Protein AF-0000000066611585 (afdb_homodimer)

Structure (mmCIF, N/CA/C/O backbone):
data_AF-0000000066611585-model_v1
#
loop_
_entity.id
_entity.type
_entity.pdbx_description
1 polymer 'Kelch like family member 28'
#
loop_
_atom_site.group_PDB
_atom_site.id
_atom_site.type_symbol
_atom_site.label_atom_id
_atom_site.label_alt_id
_atom_site.label_comp_id
_atom_site.label_asym_id
_atom_site.label_entity_id
_atom_site.label_seq_id
_atom_site.pdbx_PDB_ins_code
_atom_site.Cartn_x
_atom_site.Cartn_y
_atom_site.Cartn_z
_atom_site.occupancy
_atom_site.B_iso_or_equiv
_atom_site.auth_seq_id
_atom_site.auth_comp_id
_atom_site.auth_asym_id
_atom_site.auth_atom_id
_atom_site.pdbx_PDB_model_num
ATOM 1 N N . MET A 1 1 ? -26.953 25.625 22.75 1 38.5 1 MET A N 1
ATOM 2 C CA . MET A 1 1 ? -26.016 24.531 23.031 1 38.5 1 MET A CA 1
ATOM 3 C C . MET A 1 1 ? -24.656 24.797 22.391 1 38.5 1 MET A C 1
ATOM 5 O O . MET A 1 1 ? -24.578 25.031 21.188 1 38.5 1 MET A O 1
ATOM 9 N N . ASP A 1 2 ? -23.719 25.375 23.016 1 45.59 2 ASP A N 1
ATOM 10 C CA . ASP A 1 2 ? -22.391 25.797 22.625 1 45.59 2 ASP A CA 1
ATOM 11 C C . ASP A 1 2 ? -21.609 24.656 21.969 1 45.59 2 ASP A C 1
ATOM 13 O O . ASP A 1 2 ? -21.156 23.734 22.656 1 45.59 2 ASP A O 1
ATOM 17 N N . HIS A 1 3 ? -22.078 24.094 20.922 1 50.56 3 HIS A N 1
ATOM 18 C CA . HIS A 1 3 ? -21.453 22.969 20.234 1 50.56 3 HIS A CA 1
ATOM 19 C C . HIS A 1 3 ? -19.938 23.172 20.094 1 50.56 3 HIS A C 1
ATOM 21 O O . HIS A 1 3 ? -19.5 23.859 19.172 1 50.56 3 HIS A O 1
ATOM 27 N N . THR A 1 4 ? -19.219 23.281 21.219 1 60.09 4 THR A N 1
ATOM 28 C CA . THR A 1 4 ? -17.781 23.516 21.172 1 60.09 4 THR A CA 1
ATOM 29 C C . THR A 1 4 ? -17.078 22.406 20.391 1 60.09 4 THR A C 1
ATOM 31 O O . THR A 1 4 ? -17.203 21.234 20.719 1 60.09 4 THR A O 1
ATOM 34 N N . SER A 1 5 ? -16.859 22.688 19.188 1 67.69 5 SER A N 1
ATOM 35 C CA . SER A 1 5 ? -16.125 21.766 18.328 1 67.69 5 SER A CA 1
ATOM 36 C C . SER A 1 5 ? -14.859 21.25 19.031 1 67.69 5 SER A C 1
ATOM 38 O O . SER A 1 5 ? -14.203 22 19.75 1 67.69 5 SER A O 1
ATOM 40 N N . PRO A 1 6 ? -14.672 19.891 18.938 1 75.62 6 PRO A N 1
ATOM 41 C CA . PRO A 1 6 ? -13.461 19.344 19.562 1 75.62 6 PRO A CA 1
ATOM 42 C C . PRO A 1 6 ? -12.195 20.062 19.109 1 75.62 6 PRO A C 1
ATOM 44 O O . PRO A 1 6 ? -12.117 20.531 17.969 1 75.62 6 PRO A O 1
ATOM 47 N N . THR A 1 7 ? -11.336 20.188 20.047 1 87.31 7 THR A N 1
ATOM 48 C CA . THR A 1 7 ? -10.094 20.906 19.781 1 87.31 7 THR A CA 1
ATOM 49 C C . THR A 1 7 ? -9.094 20 19.062 1 87.31 7 THR A C 1
ATOM 51 O O . THR A 1 7 ? -7.98 20.422 18.75 1 87.31 7 THR A O 1
ATOM 54 N N . TYR A 1 8 ? -9.523 18.734 18.797 1 90 8 TYR A N 1
ATOM 55 C CA . TYR A 1 8 ? -8.688 17.828 18.031 1 90 8 TYR A CA 1
ATOM 56 C C . TYR A 1 8 ? -9.539 16.844 17.234 1 90 8 TYR A C 1
ATOM 58 O O . TYR A 1 8 ? -10.727 16.672 17.516 1 90 8 TYR A O 1
ATOM 66 N N . MET A 1 9 ? -8.961 16.281 16.203 1 89.75 9 MET A N 1
ATOM 67 C CA . MET A 1 9 ? -9.602 15.273 15.359 1 89.75 9 MET A CA 1
ATOM 68 C C . MET A 1 9 ? -8.586 14.25 14.875 1 89.75 9 MET A C 1
ATOM 70 O O . MET A 1 9 ? -7.453 14.609 14.523 1 89.75 9 MET A O 1
ATOM 74 N N . LEU A 1 10 ? -8.938 12.984 15.016 1 91.44 10 LEU A N 1
ATOM 75 C CA . LEU A 1 10 ? -8.219 11.922 14.312 1 91.44 10 LEU A CA 1
ATOM 76 C C . LEU A 1 10 ? -8.93 11.555 13.016 1 91.44 10 LEU A C 1
ATOM 78 O O . LEU A 1 10 ? -10 10.938 13.039 1 91.44 10 LEU A O 1
ATOM 82 N N . ALA A 1 11 ? -8.352 11.984 11.914 1 92 11 ALA A N 1
ATOM 83 C CA . ALA A 1 11 ? -8.93 11.641 10.617 1 92 11 ALA A CA 1
ATOM 84 C C . ALA A 1 11 ? -8.445 10.266 10.148 1 92 11 ALA A C 1
ATOM 86 O O . ALA A 1 11 ? -7.242 10.023 10.039 1 92 11 ALA A O 1
ATOM 87 N N . ASN A 1 12 ? -9.391 9.375 9.969 1 94.75 12 ASN A N 1
ATOM 88 C CA . ASN A 1 12 ? -9.086 8.047 9.438 1 94.75 12 ASN A CA 1
ATOM 89 C C . ASN A 1 12 ? -9.422 7.949 7.953 1 94.75 12 ASN A C 1
ATOM 91 O O . ASN A 1 12 ? -10.586 7.812 7.578 1 94.75 12 ASN A O 1
ATOM 95 N N . LEU A 1 13 ? -8.352 7.984 7.172 1 95.75 13 LEU A N 1
ATOM 96 C CA . LEU A 1 13 ? -8.477 7.949 5.723 1 95.75 13 LEU A CA 1
ATOM 97 C C . LEU A 1 13 ? -7.883 6.668 5.152 1 95.75 13 LEU A C 1
ATOM 99 O O . LEU A 1 13 ? -7.484 6.629 3.986 1 95.75 13 LEU A O 1
ATOM 103 N N . THR A 1 14 ? -7.844 5.641 5.902 1 95.81 14 THR A N 1
ATOM 104 C CA . THR A 1 14 ? -7.082 4.434 5.598 1 95.81 14 THR A CA 1
ATOM 105 C C . THR A 1 14 ? -7.574 3.797 4.301 1 95.81 14 THR A C 1
ATOM 107 O O . THR A 1 14 ? -6.77 3.379 3.465 1 95.81 14 THR A O 1
ATOM 110 N N . HIS A 1 15 ? -8.906 3.77 4.125 1 94.75 15 HIS A N 1
ATOM 111 C CA . HIS A 1 15 ? -9.461 3.109 2.949 1 94.75 15 HIS A CA 1
ATOM 112 C C . HIS A 1 15 ? -9.094 3.852 1.67 1 94.75 15 HIS A C 1
ATOM 114 O O . HIS A 1 15 ? -8.523 3.264 0.747 1 94.75 15 HIS A O 1
ATOM 120 N N . LEU A 1 16 ? -9.383 5.102 1.678 1 94.88 16 LEU A N 1
ATOM 121 C CA . LEU A 1 16 ? -9.055 5.922 0.519 1 94.88 16 LEU A CA 1
ATOM 122 C C . LEU A 1 16 ? -7.547 5.953 0.29 1 94.88 16 LEU A C 1
ATOM 124 O O . LEU A 1 16 ? -7.086 5.848 -0.848 1 94.88 16 LEU A O 1
ATOM 128 N N . HIS A 1 17 ? -6.82 6.055 1.337 1 97.62 17 HIS A N 1
ATOM 129 C CA . HIS A 1 17 ? -5.363 6.133 1.267 1 97.62 17 HIS A CA 1
ATOM 130 C C . HIS A 1 17 ? -4.766 4.848 0.708 1 97.62 17 HIS A C 1
ATOM 132 O O . HIS A 1 17 ? -3.887 4.887 -0.152 1 97.62 17 HIS A O 1
ATOM 138 N N . SER A 1 18 ? -5.23 3.703 1.206 1 97.69 18 SER A N 1
ATOM 139 C CA . SER A 1 18 ? -4.668 2.424 0.786 1 97.69 18 SER A CA 1
ATOM 140 C C . SER A 1 18 ? -4.855 2.203 -0.712 1 97.69 18 SER A C 1
ATOM 142 O O . SER A 1 18 ? -3.963 1.682 -1.384 1 97.69 18 SER A O 1
ATOM 144 N N . GLU A 1 19 ? -5.996 2.629 -1.208 1 95.81 19 GLU A N 1
ATOM 145 C CA . GLU A 1 19 ? -6.262 2.504 -2.639 1 95.81 19 GLU A CA 1
ATOM 146 C C . GLU A 1 19 ? -5.309 3.375 -3.455 1 95.81 19 GLU A C 1
ATOM 148 O O . GLU A 1 19 ? -4.766 2.928 -4.469 1 95.81 19 GLU A O 1
ATOM 153 N N . GLN A 1 20 ? -5.16 4.555 -3.014 1 96.94 20 GLN A N 1
ATOM 154 C CA . GLN A 1 20 ? -4.25 5.469 -3.697 1 96.94 20 GLN A CA 1
ATOM 155 C C . GLN A 1 20 ? -2.816 4.941 -3.662 1 96.94 20 GLN A C 1
ATOM 157 O O . GLN A 1 20 ? -2.105 5 -4.668 1 96.94 20 GLN A O 1
ATOM 162 N N . LEU A 1 21 ? -2.465 4.488 -2.527 1 98.5 21 LEU A N 1
ATOM 163 C CA . LEU A 1 21 ? -1.121 3.949 -2.355 1 98.5 21 LEU A CA 1
ATOM 164 C C . LEU A 1 21 ? -0.879 2.775 -3.299 1 98.5 21 LEU A C 1
ATOM 166 O O . LEU A 1 21 ? 0.138 2.73 -3.994 1 98.5 21 LEU A O 1
ATOM 170 N N . LEU A 1 22 ? -1.82 1.883 -3.314 1 98.62 22 LEU A N 1
ATOM 171 C CA . LEU A 1 22 ? -1.698 0.703 -4.164 1 98.62 22 LEU A CA 1
ATOM 172 C C . LEU A 1 22 ? -1.575 1.101 -5.633 1 98.62 22 LEU A C 1
ATOM 174 O O . LEU A 1 22 ? -0.709 0.592 -6.348 1 98.62 22 LEU A O 1
ATOM 178 N N . GLN A 1 23 ? -2.355 1.997 -6.055 1 98.19 23 GLN A N 1
ATOM 179 C CA . GLN A 1 23 ? -2.309 2.482 -7.43 1 98.19 23 GLN A CA 1
ATOM 180 C C . GLN A 1 23 ? -0.965 3.141 -7.734 1 98.19 23 GLN A C 1
ATOM 182 O O . GLN A 1 23 ? -0.389 2.924 -8.805 1 98.19 23 GLN A O 1
ATOM 187 N N . GLY A 1 24 ? -0.543 3.916 -6.824 1 98.56 24 GLY A N 1
ATOM 188 C CA . GLY A 1 24 ? 0.742 4.574 -7 1 98.56 24 GLY A CA 1
ATOM 189 C C . GLY A 1 24 ? 1.899 3.602 -7.117 1 98.56 24 GLY A C 1
ATOM 190 O O . GLY A 1 24 ? 2.77 3.764 -7.977 1 98.56 24 GLY A O 1
ATOM 191 N N . LEU A 1 25 ? 1.896 2.641 -6.27 1 98.81 25 LEU A N 1
ATOM 192 C CA . LEU A 1 25 ? 2.941 1.624 -6.312 1 98.81 25 LEU A CA 1
ATOM 193 C C . LEU A 1 25 ? 2.947 0.905 -7.656 1 98.81 25 LEU A C 1
ATOM 195 O O . LEU A 1 25 ? 4.012 0.671 -8.234 1 98.81 25 LEU A O 1
ATOM 199 N N . ASN A 1 26 ? 1.762 0.59 -8.133 1 98.69 26 ASN A N 1
ATOM 200 C CA . ASN A 1 26 ? 1.66 -0.125 -9.398 1 98.69 26 ASN A CA 1
ATOM 201 C C . ASN A 1 26 ? 2.125 0.738 -10.57 1 98.69 26 ASN A C 1
ATOM 203 O O . ASN A 1 26 ? 2.746 0.237 -11.508 1 98.69 26 ASN A O 1
ATOM 207 N N . LEU A 1 27 ? 1.771 1.984 -10.492 1 98.5 27 LEU A N 1
ATOM 208 C CA . LEU A 1 27 ? 2.211 2.904 -11.539 1 98.5 27 LEU A CA 1
ATOM 209 C C . LEU A 1 27 ? 3.732 2.986 -11.586 1 98.5 27 LEU A C 1
ATOM 211 O O . LEU A 1 27 ? 4.328 2.939 -12.664 1 98.5 27 LEU A O 1
ATOM 215 N N . LEU A 1 28 ? 4.355 3.102 -10.453 1 98.38 28 LEU A N 1
ATOM 216 C CA . LEU A 1 28 ? 5.812 3.141 -10.383 1 98.38 28 LEU A CA 1
ATOM 217 C C . LEU A 1 28 ? 6.418 1.864 -10.961 1 98.38 28 LEU A C 1
ATOM 219 O O . LEU A 1 28 ? 7.406 1.917 -11.695 1 98.38 28 LEU A O 1
ATOM 223 N N . ARG A 1 29 ? 5.828 0.744 -10.641 1 98.62 29 ARG A N 1
ATOM 224 C CA . ARG A 1 29 ? 6.316 -0.529 -11.164 1 98.62 29 ARG A CA 1
ATOM 225 C C . ARG A 1 29 ? 6.203 -0.574 -12.688 1 98.62 29 ARG A C 1
ATOM 227 O O . ARG A 1 29 ? 7.152 -0.964 -13.375 1 98.62 29 ARG A O 1
ATOM 234 N N . GLN A 1 30 ? 5.051 -0.168 -13.18 1 97.88 30 GLN A N 1
ATOM 235 C CA . GLN A 1 30 ? 4.797 -0.214 -14.617 1 97.88 30 GLN A CA 1
ATOM 236 C C . GLN A 1 30 ? 5.793 0.654 -15.383 1 97.88 30 GLN A C 1
ATOM 238 O O . GLN A 1 30 ? 6.164 0.334 -16.516 1 97.88 30 GLN A O 1
ATOM 243 N N . HIS A 1 31 ? 6.285 1.666 -14.742 1 96.75 31 HIS A N 1
ATOM 244 C CA . HIS A 1 31 ? 7.227 2.578 -15.375 1 96.75 31 HIS A CA 1
ATOM 245 C C . HIS A 1 31 ? 8.664 2.258 -14.977 1 96.75 31 HIS A C 1
ATOM 247 O O . HIS A 1 31 ? 9.586 3.016 -15.289 1 96.75 31 HIS A O 1
ATOM 253 N N . HIS A 1 32 ? 8.898 1.177 -14.266 1 96.88 32 HIS A N 1
ATOM 254 C CA . HIS A 1 32 ? 10.195 0.726 -13.789 1 96.88 32 HIS A CA 1
ATOM 255 C C . HIS A 1 32 ? 10.898 1.813 -12.984 1 96.88 32 HIS A C 1
ATOM 257 O O . HIS A 1 32 ? 12.109 2.014 -13.117 1 96.88 32 HIS A O 1
ATOM 263 N N . GLU A 1 33 ? 10.039 2.547 -12.234 1 96.62 33 GLU A N 1
ATOM 264 C CA . GLU A 1 33 ? 10.594 3.594 -11.383 1 96.62 33 GLU A CA 1
ATOM 265 C C . GLU A 1 33 ? 10.828 3.08 -9.961 1 96.62 33 GLU A C 1
ATOM 267 O O . GLU A 1 33 ? 9.945 2.449 -9.375 1 96.62 33 GLU A O 1
ATOM 272 N N . LEU A 1 34 ? 12.039 3.268 -9.484 1 95.75 34 LEU A N 1
ATOM 273 C CA . LEU A 1 34 ? 12.469 2.941 -8.125 1 95.75 34 LEU A CA 1
ATOM 274 C C . LEU A 1 34 ? 12.453 1.435 -7.898 1 95.75 34 LEU A C 1
ATOM 276 O O . LEU A 1 34 ? 12.398 0.976 -6.754 1 95.75 34 LEU A O 1
ATOM 280 N N . CYS A 1 35 ? 12.336 0.671 -8.914 1 97.38 35 CYS A N 1
ATOM 281 C CA . CYS A 1 35 ? 12.453 -0.774 -8.766 1 97.38 35 CYS A CA 1
ATOM 282 C C . CYS A 1 35 ? 13.844 -1.16 -8.281 1 97.38 35 CYS A C 1
ATOM 284 O O . CYS A 1 35 ? 14.844 -0.644 -8.781 1 97.38 35 CYS A O 1
ATOM 286 N N . ASP A 1 36 ? 13.891 -2.086 -7.332 1 96.31 36 ASP A N 1
ATOM 287 C CA . ASP A 1 36 ? 15.203 -2.414 -6.773 1 96.31 36 ASP A CA 1
ATOM 288 C C . ASP A 1 36 ? 15.43 -3.924 -6.758 1 96.31 36 ASP A C 1
ATOM 290 O O . ASP A 1 36 ? 16.375 -4.406 -6.133 1 96.31 36 ASP A O 1
ATOM 294 N N . ILE A 1 37 ? 14.625 -4.691 -7.465 1 97.06 37 ILE A N 1
ATOM 295 C CA . ILE A 1 37 ? 14.82 -6.137 -7.562 1 97.06 37 ILE A CA 1
ATOM 296 C C . ILE A 1 37 ? 14.305 -6.637 -8.906 1 97.06 37 ILE A C 1
ATOM 298 O O . ILE A 1 37 ? 13.32 -6.117 -9.438 1 97.06 37 ILE A O 1
ATOM 302 N N . ILE A 1 38 ? 14.953 -7.496 -9.43 1 97.69 38 ILE A N 1
ATOM 303 C CA . ILE A 1 38 ? 14.539 -8.211 -10.633 1 97.69 38 ILE A CA 1
ATOM 304 C C . ILE A 1 38 ? 14.336 -9.688 -10.305 1 97.69 38 ILE A C 1
ATOM 306 O O . ILE A 1 38 ? 15.25 -10.359 -9.828 1 97.69 38 ILE A O 1
ATOM 310 N N . LEU A 1 39 ? 13.133 -10.211 -10.516 1 97.62 39 LEU A N 1
ATOM 311 C CA . LEU A 1 39 ? 12.836 -11.633 -10.406 1 97.62 39 LEU A CA 1
ATOM 312 C C . LEU A 1 39 ? 12.977 -12.328 -11.75 1 97.62 39 LEU A C 1
ATOM 314 O O . LEU A 1 39 ? 12.336 -11.938 -12.727 1 97.62 39 LEU A O 1
ATOM 318 N N . ARG A 1 40 ? 13.758 -13.328 -11.773 1 96.44 40 ARG A N 1
ATOM 319 C CA . ARG A 1 40 ? 14.062 -13.992 -13.039 1 96.44 40 ARG A CA 1
ATOM 320 C C . ARG A 1 40 ? 13.523 -15.414 -13.055 1 96.44 40 ARG A C 1
ATOM 322 O O . ARG A 1 40 ? 13.664 -16.156 -12.07 1 96.44 40 ARG A O 1
ATOM 329 N N . VAL A 1 41 ? 12.867 -15.766 -14.078 1 94.69 41 VAL A N 1
ATOM 330 C CA . VAL A 1 41 ? 12.461 -17.125 -14.391 1 94.69 41 VAL A CA 1
ATOM 331 C C . VAL A 1 41 ? 12.703 -17.406 -15.875 1 94.69 41 VAL A C 1
ATOM 333 O O . VAL A 1 41 ? 12.023 -16.844 -16.734 1 94.69 41 VAL A O 1
ATOM 336 N N . GLY A 1 42 ? 13.641 -18.312 -16.188 1 91 42 GLY A N 1
ATOM 337 C CA . GLY A 1 42 ? 14.07 -18.453 -17.578 1 91 42 GLY A CA 1
ATOM 338 C C . GLY A 1 42 ? 14.578 -17.172 -18.188 1 91 42 GLY A C 1
ATOM 339 O O . GLY A 1 42 ? 15.484 -16.531 -17.641 1 91 42 GLY A O 1
ATOM 340 N N . ASP A 1 43 ? 13.859 -16.719 -19.234 1 92 43 ASP A N 1
ATOM 341 C CA . ASP A 1 43 ? 14.289 -15.523 -19.938 1 92 43 ASP A CA 1
ATOM 342 C C . ASP A 1 43 ? 13.469 -14.305 -19.5 1 92 43 ASP A C 1
ATOM 344 O O . ASP A 1 43 ? 13.727 -13.188 -19.953 1 92 43 ASP A O 1
ATOM 348 N N . VAL A 1 44 ? 12.648 -14.562 -18.609 1 94.5 44 VAL A N 1
ATOM 349 C CA . VAL A 1 44 ? 11.75 -13.484 -18.234 1 94.5 44 VAL A CA 1
ATOM 350 C C . VAL A 1 44 ? 12.312 -12.75 -17.016 1 94.5 44 VAL A C 1
ATOM 352 O O . VAL A 1 44 ? 12.805 -13.375 -16.078 1 94.5 44 VAL A O 1
ATOM 355 N N . LYS A 1 45 ? 12.258 -11.43 -17.109 1 96.81 45 LYS A N 1
ATOM 356 C CA . LYS A 1 45 ? 12.672 -10.547 -16.016 1 96.81 45 LYS A CA 1
ATOM 357 C C . LYS A 1 45 ? 11.508 -9.695 -15.523 1 96.81 45 LYS A C 1
ATOM 359 O O . LYS A 1 45 ? 10.883 -8.977 -16.312 1 96.81 45 LYS A O 1
ATOM 364 N N . ILE A 1 46 ? 11.219 -9.789 -14.242 1 97.75 46 ILE A N 1
ATOM 365 C CA . ILE A 1 46 ? 10.133 -9.016 -13.648 1 97.75 46 ILE A CA 1
ATOM 366 C C . ILE A 1 46 ? 10.703 -7.984 -12.68 1 97.75 46 ILE A C 1
ATOM 368 O O . ILE A 1 46 ? 11.297 -8.352 -11.664 1 97.75 46 ILE A O 1
ATOM 372 N N . HIS A 1 47 ? 10.539 -6.734 -13 1 98 47 HIS A N 1
ATOM 373 C CA . HIS A 1 47 ? 10.977 -5.656 -12.125 1 98 47 HIS A CA 1
ATOM 374 C C . HIS A 1 47 ? 9.961 -5.395 -11.016 1 98 47 HIS A C 1
ATOM 376 O O . HIS A 1 47 ? 8.758 -5.387 -11.266 1 98 47 HIS A O 1
ATOM 382 N N . ALA A 1 48 ? 10.43 -5.273 -9.812 1 98.38 48 ALA A N 1
ATOM 383 C CA . ALA A 1 48 ? 9.539 -5.051 -8.68 1 98.38 48 ALA A CA 1
ATOM 384 C C . ALA A 1 48 ? 10.242 -4.273 -7.574 1 98.38 48 ALA A C 1
ATOM 386 O O . ALA A 1 48 ? 11.375 -3.822 -7.746 1 98.38 48 ALA A O 1
ATOM 387 N N . HIS A 1 49 ? 9.586 -3.98 -6.555 1 98.5 49 HIS A N 1
ATOM 388 C CA . HIS A 1 49 ? 10.125 -3.338 -5.359 1 98.5 49 HIS A CA 1
ATOM 389 C C . HIS A 1 49 ? 10.195 -4.316 -4.191 1 98.5 49 HIS A C 1
ATOM 391 O O . HIS A 1 49 ? 9.188 -4.926 -3.822 1 98.5 49 HIS A O 1
ATOM 397 N N . LYS A 1 50 ? 11.359 -4.465 -3.576 1 97.75 50 LYS A N 1
ATOM 398 C CA . LYS A 1 50 ? 11.555 -5.391 -2.465 1 97.75 50 LYS A CA 1
ATOM 399 C C . LYS A 1 50 ? 10.539 -5.137 -1.353 1 97.75 50 LYS A C 1
ATOM 401 O O . LYS A 1 50 ? 9.953 -6.074 -0.808 1 97.75 50 LYS A O 1
ATOM 406 N N . VAL A 1 51 ? 10.328 -3.867 -1.067 1 98.44 51 VAL A N 1
ATOM 407 C CA . VAL A 1 51 ? 9.492 -3.502 0.073 1 98.44 51 VAL A CA 1
ATOM 408 C C . VAL A 1 51 ? 8.055 -3.949 -0.174 1 98.44 51 VAL A C 1
ATOM 410 O O . VAL A 1 51 ? 7.359 -4.375 0.753 1 98.44 51 VAL A O 1
ATOM 413 N N . VAL A 1 52 ? 7.555 -3.836 -1.402 1 98.75 52 VAL A N 1
ATOM 414 C CA . VAL A 1 52 ? 6.199 -4.258 -1.744 1 98.75 52 VAL A CA 1
ATOM 415 C C . VAL A 1 52 ? 6.078 -5.773 -1.601 1 98.75 52 VAL A C 1
ATOM 417 O O . VAL A 1 52 ? 5.172 -6.266 -0.925 1 98.75 52 VAL A O 1
ATOM 420 N N . LEU A 1 53 ? 7.031 -6.488 -2.148 1 98.44 53 LEU A N 1
ATOM 421 C CA . LEU A 1 53 ? 7.004 -7.945 -2.082 1 98.44 53 LEU A CA 1
ATOM 422 C C . LEU A 1 53 ? 7.145 -8.43 -0.642 1 98.44 53 LEU A C 1
ATOM 424 O O . LEU A 1 53 ? 6.422 -9.328 -0.21 1 98.44 53 LEU A O 1
ATOM 428 N N . ALA A 1 54 ? 8.031 -7.82 0.109 1 98 54 ALA A N 1
ATOM 429 C CA . ALA A 1 54 ? 8.273 -8.195 1.5 1 98 54 ALA A CA 1
ATOM 430 C C . ALA A 1 54 ? 7.051 -7.914 2.367 1 98 54 ALA A C 1
ATOM 432 O O . ALA A 1 54 ? 6.84 -8.578 3.387 1 98 54 ALA A O 1
ATOM 433 N N . SER A 1 55 ? 6.234 -6.953 1.962 1 98.5 55 SER A N 1
ATOM 434 C CA . SER A 1 55 ? 5.086 -6.555 2.77 1 98.5 55 SER A CA 1
ATOM 435 C C . SER A 1 55 ? 3.939 -7.551 2.631 1 98.5 55 SER A C 1
ATOM 437 O O . SER A 1 55 ? 3.074 -7.633 3.506 1 98.5 55 SER A O 1
ATOM 439 N N . VAL A 1 56 ? 3.902 -8.312 1.588 1 97.88 56 VAL A N 1
ATOM 440 C CA . VAL A 1 56 ? 2.727 -9.141 1.354 1 97.88 56 VAL A CA 1
ATOM 441 C C . VAL A 1 56 ? 3.121 -10.617 1.381 1 97.88 56 VAL A C 1
ATOM 443 O O . VAL A 1 56 ? 2.26 -11.5 1.327 1 97.88 56 VAL A O 1
ATOM 446 N N . SER A 1 57 ? 4.41 -10.938 1.499 1 98.19 57 SER A N 1
ATOM 447 C CA . SER A 1 57 ? 4.922 -12.305 1.447 1 98.19 57 SER A CA 1
ATOM 448 C C . SER A 1 57 ? 5.988 -12.531 2.51 1 98.19 57 SER A C 1
ATOM 450 O O . SER A 1 57 ? 7.094 -11.992 2.418 1 98.19 57 SER A O 1
ATOM 452 N N . PRO A 1 58 ? 5.699 -13.375 3.49 1 97.31 58 PRO A N 1
ATOM 453 C CA . PRO A 1 58 ? 6.734 -13.734 4.457 1 97.31 58 PRO A CA 1
ATOM 454 C C . PRO A 1 58 ? 7.977 -14.328 3.795 1 97.31 58 PRO A C 1
ATOM 456 O O . PRO A 1 58 ? 9.094 -14.141 4.285 1 97.31 58 PRO A O 1
ATOM 459 N N . TYR A 1 59 ? 7.809 -15.055 2.713 1 96.56 59 TYR A N 1
ATOM 460 C CA . TYR A 1 59 ? 8.914 -15.609 1.943 1 96.56 59 TYR A CA 1
ATOM 461 C C . TYR A 1 59 ? 9.852 -14.5 1.458 1 96.56 59 TYR A C 1
ATOM 463 O O . TYR A 1 59 ? 11.047 -14.531 1.735 1 96.56 59 TYR A O 1
ATOM 471 N N . PHE A 1 60 ? 9.312 -13.5 0.843 1 96.5 60 PHE A N 1
ATOM 472 C CA . PHE A 1 60 ? 10.109 -12.391 0.332 1 96.5 60 PHE A CA 1
ATOM 473 C C . PHE A 1 60 ? 10.656 -11.547 1.476 1 96.5 60 PHE A C 1
ATOM 475 O O . PHE A 1 60 ? 11.766 -11.016 1.385 1 96.5 60 PHE A O 1
ATOM 482 N N . LYS A 1 61 ? 9.844 -11.453 2.531 1 96.81 61 LYS A N 1
ATOM 483 C CA . LYS A 1 61 ? 10.344 -10.719 3.689 1 96.81 61 LYS A CA 1
ATOM 484 C C . LYS A 1 61 ? 11.625 -11.344 4.23 1 96.81 61 LYS A C 1
ATOM 486 O O . LYS A 1 61 ? 12.617 -10.641 4.453 1 96.81 61 LYS A O 1
ATOM 491 N N . ALA A 1 62 ? 11.594 -12.609 4.406 1 94.94 62 ALA A N 1
ATOM 492 C CA . ALA A 1 62 ? 12.766 -13.32 4.895 1 94.94 62 ALA A CA 1
ATOM 493 C C . ALA A 1 62 ? 13.93 -13.195 3.918 1 94.94 62 ALA A C 1
ATOM 495 O O . ALA A 1 62 ? 15.086 -13.023 4.328 1 94.94 62 ALA A O 1
ATOM 496 N N . MET A 1 63 ? 13.625 -13.219 2.715 1 93.19 63 MET A N 1
ATOM 497 C CA . MET A 1 63 ? 14.641 -13.18 1.672 1 93.19 63 MET A CA 1
ATOM 498 C C . MET A 1 63 ? 15.336 -11.82 1.637 1 93.19 63 MET A C 1
ATOM 500 O O . MET A 1 63 ? 16.547 -11.742 1.48 1 93.19 63 MET A O 1
ATOM 504 N N . PHE A 1 64 ? 14.555 -10.766 1.793 1 95.12 64 PHE A N 1
ATOM 505 C CA . PHE A 1 64 ? 15.094 -9.438 1.553 1 95.12 64 PHE A CA 1
ATOM 506 C C . PHE A 1 64 ? 15.578 -8.805 2.854 1 95.12 64 PHE A C 1
ATOM 508 O O . PHE A 1 64 ? 16.328 -7.832 2.836 1 95.12 64 PHE A O 1
ATOM 515 N N . THR A 1 65 ? 15.086 -9.234 3.955 1 93 65 THR A N 1
ATOM 516 C CA . THR A 1 65 ? 15.477 -8.625 5.219 1 93 65 THR A CA 1
ATOM 517 C C . THR A 1 65 ? 16.391 -9.555 6.012 1 93 65 THR A C 1
ATOM 519 O O . THR A 1 65 ? 16.938 -9.172 7.051 1 93 65 THR A O 1
ATOM 522 N N . GLY A 1 66 ? 16.531 -10.82 5.656 1 81.31 66 GLY A N 1
ATOM 523 C CA . GLY A 1 66 ? 17.328 -11.805 6.383 1 81.31 66 GLY A CA 1
ATOM 524 C C . GLY A 1 66 ? 18.812 -11.531 6.324 1 81.31 66 GLY A C 1
ATOM 525 O O . GLY A 1 66 ? 19.281 -10.781 5.465 1 81.31 66 GLY A O 1
ATOM 526 N N . ASN A 1 67 ? 19.562 -11.852 7.449 1 67 67 ASN A N 1
ATOM 527 C CA . ASN A 1 67 ? 21 -11.688 7.68 1 67 67 ASN A CA 1
ATOM 528 C C . ASN A 1 67 ? 21.812 -12.117 6.465 1 67 67 ASN A C 1
ATOM 530 O O . ASN A 1 67 ? 22.875 -11.555 6.195 1 67 67 ASN A O 1
ATOM 534 N N . LEU A 1 68 ? 21.406 -13.281 5.906 1 57.12 68 LEU A N 1
ATOM 535 C CA . LEU A 1 68 ? 22.219 -13.805 4.816 1 57.12 68 LEU A CA 1
ATOM 536 C C . LEU A 1 68 ? 21.984 -13.023 3.529 1 57.12 68 LEU A C 1
ATOM 538 O O . LEU A 1 68 ? 22.547 -13.352 2.484 1 57.12 68 LEU A O 1
ATOM 542 N N . SER A 1 69 ? 20.938 -12.312 3.553 1 53.66 69 SER A N 1
ATOM 543 C CA . SER A 1 69 ? 20.516 -11.664 2.312 1 53.66 69 SER A CA 1
ATOM 544 C C . SER A 1 69 ? 21.578 -10.68 1.823 1 53.66 69 SER A C 1
ATOM 546 O O . SER A 1 69 ? 21.969 -9.773 2.557 1 53.66 69 SER A O 1
ATOM 548 N N . GLU A 1 70 ? 22.375 -11.211 1.133 1 49.09 70 GLU A N 1
ATOM 549 C CA . GLU A 1 70 ? 23.203 -10.242 0.427 1 49.09 70 GLU A CA 1
ATOM 550 C C . GLU A 1 70 ? 22.375 -9.055 -0.058 1 49.09 70 GLU A C 1
ATOM 552 O O . GLU A 1 70 ? 21.547 -9.203 -0.962 1 49.09 70 GLU A O 1
ATOM 557 N N . LYS A 1 71 ? 21.719 -8.406 0.977 1 53.16 71 LYS A N 1
ATOM 558 C CA . LYS A 1 71 ? 21.094 -7.094 0.839 1 53.16 71 LYS A CA 1
ATOM 559 C C . LYS A 1 71 ? 21.469 -6.449 -0.495 1 53.16 71 LYS A C 1
ATOM 561 O O . LYS A 1 71 ? 20.656 -5.746 -1.095 1 53.16 71 LYS A O 1
ATOM 566 N N . GLU A 1 72 ? 22.422 -7.023 -1.066 1 63.78 72 GLU A N 1
ATOM 567 C CA . GLU A 1 72 ? 23.047 -6.27 -2.15 1 63.78 72 GLU A CA 1
ATOM 568 C C . GLU A 1 72 ? 22.625 -6.816 -3.512 1 63.78 72 GLU A C 1
ATOM 570 O O . GLU A 1 72 ? 22.844 -6.168 -4.539 1 63.78 72 GLU A O 1
ATOM 575 N N . ASN A 1 73 ? 21.828 -7.988 -3.404 1 77.38 73 ASN A N 1
ATOM 576 C CA . ASN A 1 73 ? 21.578 -8.531 -4.734 1 77.38 73 ASN A CA 1
ATOM 577 C C . ASN A 1 73 ? 20.312 -7.93 -5.355 1 77.38 73 ASN A C 1
ATOM 579 O O . ASN A 1 73 ? 19.25 -7.922 -4.734 1 77.38 73 ASN A O 1
ATOM 583 N N . SER A 1 74 ? 20.469 -7.496 -6.48 1 89.69 74 SER A N 1
ATOM 584 C CA . SER A 1 74 ? 19.391 -6.824 -7.207 1 89.69 74 SER A CA 1
ATOM 585 C C . SER A 1 74 ? 18.656 -7.793 -8.133 1 89.69 74 SER A C 1
ATOM 587 O O . SER A 1 74 ? 17.734 -7.398 -8.836 1 89.69 74 SER A O 1
ATOM 589 N N . GLU A 1 75 ? 19.078 -9.141 -8.086 1 94.88 75 GLU A N 1
ATOM 590 C CA . GLU A 1 75 ? 18.391 -10.125 -8.922 1 94.88 75 GLU A CA 1
ATOM 591 C C . GLU A 1 75 ? 18.219 -11.445 -8.188 1 94.88 75 GLU A C 1
ATOM 593 O O . GLU A 1 75 ? 19.125 -11.883 -7.465 1 94.88 75 GLU A O 1
ATOM 598 N N . VAL A 1 76 ? 17.094 -12.094 -8.391 1 94.38 76 VAL A N 1
ATOM 599 C CA . VAL A 1 76 ? 16.812 -13.414 -7.832 1 94.38 76 VAL A CA 1
ATOM 600 C C . VAL A 1 76 ? 16.266 -14.328 -8.922 1 94.38 76 VAL A C 1
ATOM 602 O O . VAL A 1 76 ? 15.32 -13.969 -9.617 1 94.38 76 VAL A O 1
ATOM 605 N N . GLU A 1 77 ? 16.828 -15.477 -9.055 1 95.19 77 GLU A N 1
ATOM 606 C CA . GLU A 1 77 ? 16.375 -16.453 -10.047 1 95.19 77 GLU A CA 1
ATOM 607 C C . GLU A 1 77 ? 15.57 -17.562 -9.406 1 95.19 77 GLU A C 1
ATOM 609 O O . GLU A 1 77 ? 15.984 -18.141 -8.398 1 95.19 77 GLU A O 1
ATOM 614 N N . PHE A 1 78 ? 14.469 -17.875 -10.008 1 94.62 78 PHE A N 1
ATOM 615 C CA . PHE A 1 78 ? 13.633 -18.984 -9.57 1 94.62 78 PHE A CA 1
ATOM 616 C C . PHE A 1 78 ? 13.719 -20.141 -10.562 1 94.62 78 PHE A C 1
ATOM 618 O O . PHE A 1 78 ? 13.531 -19.953 -11.766 1 94.62 78 PHE A O 1
ATOM 625 N N . GLN A 1 79 ? 13.953 -21.266 -10.102 1 91.88 79 GLN A N 1
ATOM 626 C CA . GLN A 1 79 ? 14.117 -22.422 -10.969 1 91.88 79 GLN A CA 1
ATOM 627 C C . GLN A 1 79 ? 12.852 -23.281 -10.992 1 91.88 79 GLN A C 1
ATOM 629 O O . GLN A 1 79 ? 12.562 -23.953 -11.992 1 91.88 79 GLN A O 1
ATOM 634 N N . CYS A 1 80 ? 12.031 -23.219 -9.93 1 89.38 80 CYS A N 1
ATOM 635 C CA . CYS A 1 80 ? 10.922 -24.156 -9.805 1 89.38 80 CYS A CA 1
ATOM 636 C C . CYS A 1 80 ? 9.586 -23.422 -9.875 1 89.38 80 CYS A C 1
ATOM 638 O O . CYS A 1 80 ? 8.578 -23.922 -9.367 1 89.38 80 CYS A O 1
ATOM 640 N N . ILE A 1 81 ? 9.562 -22.266 -10.336 1 94.56 81 ILE A N 1
ATOM 641 C CA . ILE A 1 81 ? 8.312 -21.516 -10.461 1 94.56 81 ILE A CA 1
ATOM 642 C C . ILE A 1 81 ? 8.047 -21.203 -11.93 1 94.56 81 ILE A C 1
ATOM 644 O O . ILE A 1 81 ? 8.945 -20.766 -12.656 1 94.56 81 ILE A O 1
ATOM 648 N N . ASP A 1 82 ? 6.828 -21.547 -12.344 1 94.62 82 ASP A N 1
ATOM 649 C CA . ASP A 1 82 ? 6.391 -21.219 -13.695 1 94.62 82 ASP A CA 1
ATOM 650 C C . ASP A 1 82 ? 6.391 -19.703 -13.922 1 94.62 82 ASP A C 1
ATOM 652 O O . ASP A 1 82 ? 6 -18.938 -13.039 1 94.62 82 ASP A O 1
ATOM 656 N N . GLU A 1 83 ? 6.789 -19.328 -15.133 1 94.56 83 GLU A N 1
ATOM 657 C CA . GLU A 1 83 ? 6.875 -17.922 -15.492 1 94.56 83 GLU A CA 1
ATOM 658 C C . GLU A 1 83 ? 5.531 -17.219 -15.312 1 94.56 83 GLU A C 1
ATOM 660 O O . GLU A 1 83 ? 5.465 -16.141 -14.719 1 94.56 83 GLU A O 1
ATOM 665 N N . THR A 1 84 ? 4.465 -17.859 -15.844 1 94.94 84 THR A N 1
ATOM 666 C CA . THR A 1 84 ? 3.141 -17.25 -15.797 1 94.94 84 THR A CA 1
ATOM 667 C C . THR A 1 84 ? 2.646 -17.141 -14.352 1 94.94 84 THR A C 1
ATOM 669 O O . THR A 1 84 ? 1.965 -16.172 -14 1 94.94 84 THR A O 1
ATOM 672 N N . ALA A 1 85 ? 2.996 -18.109 -13.531 1 96.56 85 ALA A N 1
ATOM 673 C CA . ALA A 1 85 ? 2.602 -18.094 -12.125 1 96.56 85 ALA A CA 1
ATOM 674 C C . ALA A 1 85 ? 3.287 -16.953 -11.375 1 96.56 85 ALA A C 1
ATOM 676 O O . ALA A 1 85 ? 2.65 -16.25 -10.602 1 96.56 85 ALA A O 1
ATOM 677 N N . LEU A 1 86 ? 4.562 -16.781 -11.68 1 97.25 86 LEU A N 1
ATOM 678 C CA . LEU A 1 86 ? 5.309 -15.719 -11.023 1 97.25 86 LEU A CA 1
ATOM 679 C C . LEU A 1 86 ? 4.766 -14.352 -11.43 1 97.25 86 LEU A C 1
ATOM 681 O O . LEU A 1 86 ? 4.598 -13.469 -10.586 1 97.25 86 LEU A O 1
ATOM 685 N N . GLN A 1 87 ? 4.461 -14.227 -12.68 1 96.62 87 GLN A N 1
ATOM 686 C CA . GLN A 1 87 ? 3.883 -12.977 -13.172 1 96.62 87 GLN A CA 1
ATOM 687 C C . GLN A 1 87 ? 2.551 -12.68 -12.484 1 96.62 87 GLN A C 1
ATOM 689 O O . GLN A 1 87 ? 2.285 -11.539 -12.094 1 96.62 87 GLN A O 1
ATOM 694 N N . ALA A 1 88 ? 1.728 -13.688 -12.352 1 97.06 88 ALA A N 1
ATOM 695 C CA . ALA A 1 88 ? 0.425 -13.531 -11.711 1 97.06 88 ALA A CA 1
ATOM 696 C C . ALA A 1 88 ? 0.58 -13.133 -10.25 1 97.06 88 ALA A C 1
ATOM 698 O O . ALA A 1 88 ? -0.176 -12.297 -9.742 1 97.06 88 ALA A O 1
ATOM 699 N N . ILE A 1 89 ? 1.546 -13.703 -9.602 1 97.75 89 ILE A N 1
ATOM 700 C CA . ILE A 1 89 ? 1.782 -13.43 -8.195 1 97.75 89 ILE A CA 1
ATOM 701 C C . ILE A 1 89 ? 2.244 -11.984 -8.016 1 97.75 89 ILE A C 1
ATOM 703 O O . ILE A 1 89 ? 1.767 -11.281 -7.125 1 97.75 89 ILE A O 1
ATOM 707 N N . VAL A 1 90 ? 3.16 -11.547 -8.828 1 98.25 90 VAL A N 1
ATOM 708 C CA . VAL A 1 90 ? 3.652 -10.18 -8.75 1 98.25 90 VAL A CA 1
ATOM 709 C C . VAL A 1 90 ? 2.525 -9.203 -9.086 1 98.25 90 VAL A C 1
ATOM 711 O O . VAL A 1 90 ? 2.365 -8.18 -8.422 1 98.25 90 VAL A O 1
ATOM 714 N N . GLU A 1 91 ? 1.764 -9.523 -10.078 1 97.81 91 GLU A N 1
ATOM 715 C CA . GLU A 1 91 ? 0.61 -8.695 -10.414 1 97.81 91 GLU A CA 1
ATOM 716 C C . GLU A 1 91 ? -0.344 -8.578 -9.227 1 97.81 91 GLU A C 1
ATOM 718 O O . GLU A 1 91 ? -0.827 -7.488 -8.914 1 97.81 91 GLU A O 1
ATOM 723 N N . TYR A 1 92 ? -0.553 -9.68 -8.586 1 98.31 92 TYR A N 1
ATOM 724 C CA . TYR A 1 92 ? -1.386 -9.672 -7.387 1 98.31 92 TYR A CA 1
ATOM 725 C C . TYR A 1 92 ? -0.81 -8.734 -6.328 1 98.31 92 TYR A C 1
ATOM 727 O O . TYR A 1 92 ? -1.548 -7.992 -5.68 1 98.31 92 TYR A O 1
ATOM 735 N N . ALA A 1 93 ? 0.445 -8.773 -6.172 1 98.69 93 ALA A N 1
ATOM 736 C CA . ALA A 1 93 ? 1.108 -7.973 -5.145 1 98.69 93 ALA A CA 1
ATOM 737 C C . ALA A 1 93 ? 0.847 -6.484 -5.352 1 98.69 93 ALA A C 1
ATOM 739 O O . ALA A 1 93 ? 0.773 -5.719 -4.391 1 98.69 93 ALA A O 1
ATOM 740 N N . TYR A 1 94 ? 0.591 -6.055 -6.578 1 98.69 94 TYR A N 1
ATOM 741 C CA . TYR A 1 94 ? 0.483 -4.629 -6.871 1 98.69 94 TYR A CA 1
ATOM 742 C C . TYR A 1 94 ? -0.962 -4.238 -7.156 1 98.69 94 TYR A C 1
ATOM 744 O O . TYR A 1 94 ? -1.292 -3.051 -7.211 1 98.69 94 TYR A O 1
ATOM 752 N N . THR A 1 95 ? -1.861 -5.191 -7.32 1 98.25 95 THR A N 1
ATOM 753 C CA . THR A 1 95 ? -3.205 -4.824 -7.75 1 98.25 95 THR A CA 1
ATOM 754 C C . THR A 1 95 ? -4.254 -5.43 -6.824 1 98.25 95 THR A C 1
ATOM 756 O O . THR A 1 95 ? -5.395 -4.969 -6.781 1 98.25 95 THR A O 1
ATOM 759 N N . GLY A 1 96 ? -3.926 -6.531 -6.184 1 98.19 96 GLY A N 1
ATOM 760 C CA . GLY A 1 96 ? -4.883 -7.266 -5.379 1 98.19 96 GLY A CA 1
ATOM 761 C C . GLY A 1 96 ? -5.836 -8.109 -6.203 1 98.19 96 GLY A C 1
ATOM 762 O O . GLY A 1 96 ? -6.867 -8.562 -5.703 1 98.19 96 GLY A O 1
ATOM 763 N N . THR A 1 97 ? -5.473 -8.25 -7.461 1 97.94 97 THR A N 1
ATOM 764 C CA . THR A 1 97 ? -6.297 -9.07 -8.336 1 97.94 97 THR A CA 1
ATOM 765 C C . THR A 1 97 ? -5.492 -10.234 -8.906 1 97.94 97 THR A C 1
ATOM 767 O O . THR A 1 97 ? -4.289 -10.109 -9.141 1 97.94 97 THR A O 1
ATOM 770 N N . VAL A 1 98 ? -6.207 -11.367 -9.102 1 97 98 VAL A N 1
ATOM 771 C CA . VAL A 1 98 ? -5.527 -12.531 -9.664 1 97 98 VAL A CA 1
ATOM 772 C C . VAL A 1 98 ? -6.48 -13.289 -10.578 1 97 98 VAL A C 1
ATOM 774 O O . VAL A 1 98 ? -7.637 -13.523 -10.227 1 97 98 VAL A O 1
ATOM 777 N N . PHE A 1 99 ? -6.031 -13.602 -11.781 1 96.5 99 PHE A N 1
ATOM 778 C CA . PHE A 1 99 ? -6.77 -14.406 -12.742 1 96.5 99 PHE A CA 1
ATOM 779 C C . PHE A 1 99 ? -6.461 -15.891 -12.562 1 96.5 99 PHE A C 1
ATOM 781 O O . PHE A 1 99 ? -5.305 -16.312 -12.672 1 96.5 99 PHE A O 1
ATOM 788 N N . ILE A 1 100 ? -7.484 -16.641 -12.281 1 97.06 100 ILE A N 1
ATOM 789 C CA . ILE A 1 100 ? -7.332 -18.078 -12.07 1 97.06 100 ILE A CA 1
ATOM 790 C C . ILE A 1 100 ? -8.133 -18.844 -13.125 1 97.06 100 ILE A C 1
ATOM 792 O O . ILE A 1 100 ? -9.297 -18.531 -13.367 1 97.06 100 ILE A O 1
ATOM 796 N N . SER A 1 101 ? -7.551 -19.781 -13.797 1 95 101 SER A N 1
ATOM 797 C CA . SER A 1 101 ? -8.211 -20.625 -14.773 1 95 101 SER A CA 1
ATOM 798 C C . SER A 1 101 ? -7.785 -22.094 -14.609 1 95 101 SER A C 1
ATOM 800 O O . SER A 1 101 ? -6.844 -22.391 -13.867 1 95 101 SER A O 1
ATOM 802 N N . GLN A 1 102 ? -8.406 -22.969 -15.297 1 91 102 GLN A N 1
ATOM 803 C CA . GLN A 1 102 ? -8.062 -24.375 -15.281 1 91 102 GLN A CA 1
ATOM 804 C C . GLN A 1 102 ? -6.648 -24.609 -15.797 1 91 102 GLN A C 1
ATOM 806 O O . GLN A 1 102 ? -5.945 -25.516 -15.32 1 91 102 GLN A O 1
ATOM 811 N N . ASP A 1 103 ? -6.242 -23.797 -16.672 1 90.75 103 ASP A N 1
ATOM 812 C CA . ASP A 1 103 ? -4.945 -23.969 -17.312 1 90.75 103 ASP A CA 1
ATOM 813 C C . ASP A 1 103 ? -3.82 -23.406 -16.453 1 90.75 103 ASP A C 1
ATOM 815 O O . ASP A 1 103 ? -2.654 -23.766 -16.625 1 90.75 103 ASP A O 1
ATOM 819 N N . THR A 1 104 ? -4.211 -22.578 -15.469 1 92.69 104 THR A N 1
ATOM 820 C CA . THR A 1 104 ? -3.145 -21.875 -14.773 1 92.69 104 THR A CA 1
ATOM 821 C C . THR A 1 104 ? -3.133 -22.25 -13.289 1 92.69 104 THR A C 1
ATOM 823 O O . THR A 1 104 ? -2.127 -22.047 -12.602 1 92.69 104 THR A O 1
ATOM 826 N N . VAL A 1 105 ? -4.18 -22.797 -12.773 1 95.5 105 VAL A N 1
ATOM 827 C CA . VAL A 1 105 ? -4.328 -23.031 -11.344 1 95.5 105 VAL A CA 1
ATOM 828 C C . VAL A 1 105 ? -3.27 -24.031 -10.867 1 95.5 105 VAL A C 1
ATOM 830 O O . VAL A 1 105 ? -2.756 -23.906 -9.75 1 95.5 105 VAL A O 1
ATOM 833 N N . GLU A 1 106 ? -2.857 -24.969 -11.711 1 92.06 106 GLU A N 1
ATOM 834 C CA . GLU A 1 106 ? -1.918 -26.016 -11.32 1 92.06 106 GLU A CA 1
ATOM 835 C C . GLU A 1 106 ? -0.517 -25.453 -11.109 1 92.06 106 GLU A C 1
ATOM 837 O O . GLU A 1 106 ? 0.305 -26.062 -10.414 1 92.06 106 GLU A O 1
ATOM 842 N N . SER A 1 107 ? -0.255 -24.344 -11.773 1 95.94 107 SER A N 1
ATOM 843 C CA . SER A 1 107 ? 1.044 -23.703 -11.586 1 95.94 107 SER A CA 1
ATOM 844 C C . SER A 1 107 ? 0.96 -22.562 -10.57 1 95.94 107 SER A C 1
ATOM 846 O O . SER A 1 107 ? 1.937 -22.281 -9.875 1 95.94 107 SER A O 1
ATOM 848 N N . LEU A 1 108 ? -0.145 -22.016 -10.398 1 97.31 108 LEU A N 1
ATOM 849 C CA . LEU A 1 108 ? -0.332 -20.859 -9.523 1 97.31 108 LEU A CA 1
ATOM 850 C C . LEU A 1 108 ? -0.385 -21.297 -8.062 1 97.31 108 LEU A C 1
ATOM 852 O O . LEU A 1 108 ? 0.235 -20.672 -7.199 1 97.31 108 LEU A O 1
ATOM 856 N N . LEU A 1 109 ? -1.037 -22.391 -7.801 1 96.69 109 LEU A N 1
ATOM 857 C CA . LEU A 1 109 ? -1.222 -22.844 -6.43 1 96.69 109 LEU A CA 1
ATOM 858 C C . LEU A 1 109 ? 0.118 -23.188 -5.785 1 96.69 109 LEU A C 1
ATOM 860 O O . LEU A 1 109 ? 0.454 -22.656 -4.727 1 96.69 109 LEU A O 1
ATOM 864 N N . PRO A 1 110 ? 0.965 -24 -6.434 1 96.38 110 PRO A N 1
ATOM 865 C CA . PRO A 1 110 ? 2.273 -24.281 -5.836 1 96.38 110 PRO A CA 1
ATOM 866 C C . PRO A 1 110 ? 3.115 -23.016 -5.652 1 96.38 110 PRO A C 1
ATOM 868 O O . PRO A 1 110 ? 3.852 -22.906 -4.668 1 96.38 110 PRO A O 1
ATOM 871 N N . ALA A 1 111 ? 3.104 -22.109 -6.574 1 97.44 111 ALA A N 1
ATOM 872 C CA . ALA A 1 111 ? 3.854 -20.859 -6.477 1 97.44 111 ALA A CA 1
ATOM 873 C C . ALA A 1 111 ? 3.381 -20.031 -5.285 1 97.44 111 ALA A C 1
ATOM 875 O O . ALA A 1 111 ? 4.195 -19.516 -4.508 1 97.44 111 ALA A O 1
ATOM 876 N N . ALA A 1 112 ? 2.062 -19.922 -5.18 1 97.88 112 ALA A N 1
ATOM 877 C CA . ALA A 1 112 ? 1.479 -19.172 -4.07 1 97.88 112 ALA A CA 1
ATOM 878 C C . ALA A 1 112 ? 1.873 -19.797 -2.73 1 97.88 112 ALA A C 1
ATOM 880 O O . ALA A 1 112 ? 2.121 -19.078 -1.758 1 97.88 112 ALA A O 1
ATOM 881 N N . ASN A 1 113 ? 1.861 -21.078 -2.695 1 96.5 113 ASN A N 1
ATOM 882 C CA . ASN A 1 113 ? 2.26 -21.797 -1.481 1 96.5 113 ASN A CA 1
ATOM 883 C C . ASN A 1 113 ? 3.725 -21.547 -1.143 1 96.5 113 ASN A C 1
ATOM 885 O O . ASN A 1 113 ? 4.051 -21.172 -0.013 1 96.5 113 ASN A O 1
ATOM 889 N N . LEU A 1 114 ? 4.551 -21.719 -2.127 1 95.94 114 LEU A N 1
ATOM 890 C CA . LEU A 1 114 ? 5.984 -21.531 -1.925 1 95.94 114 LEU A CA 1
ATOM 891 C C . LEU A 1 114 ? 6.281 -20.109 -1.46 1 95.94 114 LEU A C 1
ATOM 893 O O . LEU A 1 114 ? 7.008 -19.906 -0.484 1 95.94 114 LEU A O 1
ATOM 897 N N . LEU A 1 115 ? 5.715 -19.141 -2.131 1 97.44 115 LEU A N 1
ATOM 898 C CA . LEU A 1 115 ? 6.008 -17.734 -1.877 1 97.44 115 LEU A CA 1
ATOM 899 C C . LEU A 1 115 ? 5.16 -17.203 -0.726 1 97.44 115 LEU A C 1
ATOM 901 O O . LEU A 1 115 ? 5.23 -16.016 -0.395 1 97.44 115 LEU A O 1
ATOM 905 N N . GLN A 1 116 ? 4.309 -18.047 -0.21 1 97.19 116 GLN A N 1
ATOM 906 C CA . GLN A 1 116 ? 3.539 -17.766 0.999 1 97.19 116 GLN A CA 1
ATOM 907 C C . GLN A 1 116 ? 2.598 -16.594 0.797 1 97.19 116 GLN A C 1
ATOM 909 O O . GLN A 1 116 ? 2.574 -15.664 1.61 1 97.19 116 GLN A O 1
ATOM 914 N N . ILE A 1 117 ? 1.843 -16.625 -0.242 1 97.69 117 ILE A N 1
ATOM 915 C CA . ILE A 1 117 ? 0.763 -15.68 -0.499 1 97.69 117 ILE A CA 1
ATOM 916 C C . ILE A 1 117 ? -0.579 -16.312 -0.152 1 97.69 117 ILE A C 1
ATOM 918 O O . ILE A 1 117 ? -1.249 -16.875 -1.021 1 97.69 117 ILE A O 1
ATOM 922 N N . LYS A 1 118 ? -1.031 -16.078 0.999 1 95.38 118 LYS A N 1
ATOM 923 C CA . LYS A 1 118 ? -2.125 -16.844 1.595 1 95.38 118 LYS A CA 1
ATOM 924 C C . LYS A 1 118 ? -3.434 -16.594 0.847 1 95.38 118 LYS A C 1
ATOM 926 O O . LYS A 1 118 ? -4.18 -17.547 0.575 1 95.38 118 LYS A O 1
ATOM 931 N N . LEU A 1 119 ? -3.723 -15.359 0.519 1 96.31 119 LEU A N 1
ATOM 932 C CA . LEU A 1 119 ? -5.004 -15.039 -0.097 1 96.31 119 LEU A CA 1
ATOM 933 C C . LEU A 1 119 ? -5.102 -15.641 -1.493 1 96.31 119 LEU A C 1
ATOM 935 O O . LEU A 1 119 ? -6.172 -16.094 -1.903 1 96.31 119 LEU A O 1
ATOM 939 N N . VAL A 1 120 ? -4.016 -15.664 -2.221 1 97.56 120 VAL A N 1
ATOM 940 C CA . VAL A 1 120 ? -4.027 -16.266 -3.549 1 97.56 120 VAL A CA 1
ATOM 941 C C . VAL A 1 120 ? -4.195 -17.781 -3.432 1 97.56 120 VAL A C 1
ATOM 943 O O . VAL A 1 120 ? -4.945 -18.391 -4.199 1 97.56 120 VAL A O 1
ATOM 946 N N . LEU A 1 121 ? -3.492 -18.391 -2.488 1 96.94 121 LEU A N 1
ATOM 947 C CA . LEU A 1 121 ? -3.629 -19.828 -2.236 1 96.94 121 LEU A CA 1
ATOM 948 C C . LEU A 1 121 ? -5.082 -20.188 -1.938 1 96.94 121 LEU A C 1
ATOM 950 O O . LEU A 1 121 ? -5.617 -21.141 -2.51 1 96.94 121 LEU A O 1
ATOM 954 N N . LYS A 1 122 ? -5.695 -19.438 -1.131 1 96.19 122 LYS A N 1
ATOM 955 C CA . LYS A 1 122 ? -7.09 -19.672 -0.759 1 96.19 122 LYS A CA 1
ATOM 956 C C . LYS A 1 122 ? -8 -19.578 -1.977 1 96.19 122 LYS A C 1
ATOM 958 O O . LYS A 1 122 ? -8.898 -20.406 -2.143 1 96.19 122 LYS A O 1
ATOM 963 N N . GLU A 1 123 ? -7.746 -18.609 -2.807 1 96.88 123 GLU A N 1
ATOM 964 C CA . GLU A 1 123 ? -8.578 -18.422 -3.99 1 96.88 123 GLU A CA 1
ATOM 965 C C . GLU A 1 123 ? -8.391 -19.578 -4.973 1 96.88 123 GLU A C 1
ATOM 967 O O . GLU A 1 123 ? -9.336 -20 -5.641 1 96.88 123 GLU A O 1
ATOM 972 N N . CYS A 1 124 ? -7.164 -20.031 -5.133 1 97 124 CYS A N 1
ATOM 973 C CA . CYS A 1 124 ? -6.898 -21.172 -6 1 97 124 CYS A CA 1
ATOM 974 C C . CYS A 1 124 ? -7.641 -22.406 -5.508 1 97 124 CYS A C 1
ATOM 976 O O . CYS A 1 124 ? -8.242 -23.141 -6.305 1 97 124 CYS A O 1
ATOM 978 N N . CYS A 1 125 ? -7.648 -22.656 -4.191 1 96.31 125 CYS A N 1
ATOM 979 C CA . CYS A 1 125 ? -8.359 -23.781 -3.607 1 96.31 125 CYS A CA 1
ATOM 980 C C . CYS A 1 125 ? -9.859 -23.656 -3.822 1 96.31 125 CYS A C 1
ATOM 982 O O . CYS A 1 125 ? -10.531 -24.625 -4.172 1 96.31 125 CYS A O 1
ATOM 984 N N . ALA A 1 126 ? -10.328 -22.469 -3.645 1 95.44 126 ALA A N 1
ATOM 985 C CA . ALA A 1 126 ? -11.75 -22.234 -3.861 1 95.44 126 ALA A CA 1
ATOM 986 C C . ALA A 1 126 ? -12.141 -22.516 -5.312 1 95.44 126 ALA A C 1
ATOM 988 O O . ALA A 1 126 ? -13.203 -23.078 -5.578 1 95.44 126 ALA A O 1
ATOM 989 N N . PHE A 1 127 ? -11.352 -22.047 -6.211 1 96.62 127 PHE A N 1
ATOM 990 C CA . PHE A 1 127 ? -11.586 -22.297 -7.629 1 96.62 127 PHE A CA 1
ATOM 991 C C . PHE A 1 127 ? -11.648 -23.781 -7.922 1 96.62 127 PHE A C 1
ATOM 993 O O . PHE A 1 127 ? -12.586 -24.266 -8.57 1 96.62 127 PHE A O 1
ATOM 1000 N N . LEU A 1 128 ? -10.641 -24.547 -7.426 1 95.25 128 LEU A N 1
ATOM 1001 C CA . LEU A 1 128 ? -10.594 -26 -7.645 1 95.25 128 LEU A CA 1
ATOM 1002 C C . LEU A 1 128 ? -11.812 -26.672 -7.031 1 95.25 128 LEU A C 1
ATOM 1004 O O . LEU A 1 128 ? -12.367 -27.609 -7.617 1 95.25 128 LEU A O 1
ATOM 1008 N N . GLU A 1 129 ? -12.164 -26.188 -5.859 1 95 129 GLU A N 1
ATOM 1009 C CA . GLU A 1 129 ? -13.336 -26.75 -5.195 1 95 129 GLU A CA 1
ATOM 1010 C C . GLU A 1 129 ? -14.594 -26.562 -6.043 1 95 129 GLU A C 1
ATOM 1012 O O . GLU A 1 129 ? -15.438 -27.453 -6.117 1 95 129 GLU A O 1
ATOM 1017 N N . SER A 1 130 ? -14.641 -25.406 -6.672 1 94.25 130 SER A N 1
ATOM 1018 C CA . SER A 1 130 ? -15.805 -25.109 -7.5 1 94.25 130 SER A CA 1
ATOM 1019 C C . SER A 1 130 ? -15.82 -25.969 -8.758 1 94.25 130 SER A C 1
ATOM 1021 O O . SER A 1 130 ? -16.859 -26.109 -9.406 1 94.25 130 SER A O 1
ATOM 1023 N N . GLN A 1 131 ? -14.656 -26.547 -9.133 1 92.31 131 GLN A N 1
ATOM 1024 C CA . GLN A 1 131 ? -14.516 -27.312 -10.367 1 92.31 131 GLN A CA 1
ATOM 1025 C C . GLN A 1 131 ? -14.578 -28.812 -10.102 1 92.31 131 GLN A C 1
ATOM 1027 O O . GLN A 1 131 ? -14.391 -29.625 -11.016 1 92.31 131 GLN A O 1
ATOM 1032 N N . LEU A 1 132 ? -14.852 -29.188 -8.859 1 92.56 132 LEU A N 1
ATOM 1033 C CA . LEU A 1 132 ? -14.812 -30.609 -8.477 1 92.56 132 LEU A CA 1
ATOM 1034 C C . LEU A 1 132 ? -15.859 -31.406 -9.25 1 92.56 132 LEU A C 1
ATOM 1036 O O . LEU A 1 132 ? -17.016 -30.984 -9.344 1 92.56 132 LEU A O 1
ATOM 1040 N N . ASP A 1 133 ? -15.438 -32.438 -9.836 1 91.56 133 ASP A N 1
ATOM 1041 C CA . ASP A 1 133 ? -16.312 -33.406 -10.492 1 91.56 133 ASP A CA 1
ATOM 1042 C C . ASP A 1 133 ? -15.727 -34.812 -10.406 1 91.56 133 ASP A C 1
ATOM 1044 O O . ASP A 1 133 ? -14.594 -35 -9.945 1 91.56 133 ASP A O 1
ATOM 1048 N N . PRO A 1 134 ? -16.453 -35.812 -10.789 1 90.5 134 PRO A N 1
ATOM 1049 C CA . PRO A 1 134 ? -15.992 -37.188 -10.648 1 90.5 134 PRO A CA 1
ATOM 1050 C C . PRO A 1 134 ? -14.742 -37.5 -11.469 1 90.5 134 PRO A C 1
ATOM 1052 O O . PRO A 1 134 ? -13.938 -38.344 -11.094 1 90.5 134 PRO A O 1
ATOM 1055 N N . GLY A 1 135 ? -14.531 -36.812 -12.578 1 90.56 135 GLY A N 1
ATOM 1056 C CA . GLY A 1 135 ? -13.406 -37.062 -13.469 1 90.56 135 GLY A CA 1
ATOM 1057 C C . GLY A 1 135 ? -12.117 -36.438 -12.977 1 90.56 135 GLY A C 1
ATOM 1058 O O . GLY A 1 135 ? -11.039 -36.75 -13.5 1 90.56 135 GLY A O 1
ATOM 1059 N N . ASN A 1 136 ? -12.18 -35.531 -12 1 91.69 136 ASN A 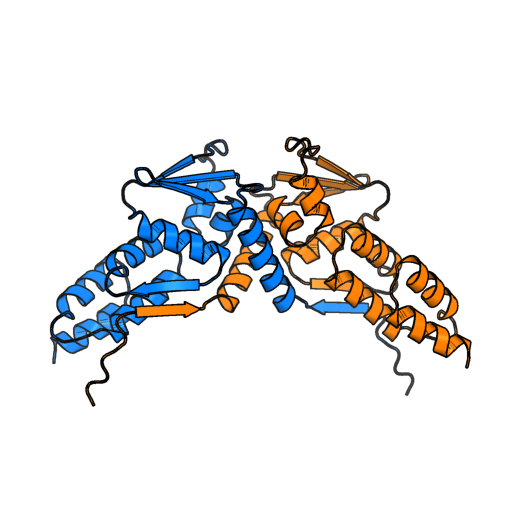N 1
ATOM 1060 C CA . ASN A 1 136 ? -10.953 -34.844 -11.586 1 91.69 136 ASN A CA 1
ATOM 1061 C C . ASN A 1 136 ? -10.758 -34.906 -10.078 1 91.69 136 ASN A C 1
ATOM 1063 O O . ASN A 1 136 ? -9.758 -34.438 -9.555 1 91.69 136 ASN A O 1
ATOM 1067 N N . CYS A 1 137 ? -11.68 -35.5 -9.258 1 94.12 137 CYS A N 1
ATOM 1068 C CA . CYS A 1 137 ? -11.688 -35.469 -7.801 1 94.12 137 CYS A CA 1
ATOM 1069 C C . CYS A 1 137 ? -10.438 -36.125 -7.234 1 94.12 137 CYS A C 1
ATOM 1071 O O . CYS A 1 137 ? -9.875 -35.656 -6.242 1 94.12 137 CYS A O 1
ATOM 1073 N N . ILE A 1 138 ? -9.93 -37.219 -7.848 1 94.75 138 ILE A N 1
ATOM 1074 C CA . ILE A 1 138 ? -8.742 -37.906 -7.352 1 94.75 138 ILE A CA 1
ATOM 1075 C C . ILE A 1 138 ? -7.523 -37 -7.508 1 94.75 138 ILE A C 1
ATOM 1077 O O . ILE A 1 138 ? -6.738 -36.844 -6.57 1 94.75 138 ILE A O 1
ATOM 1081 N N . GLY A 1 139 ? -7.387 -36.438 -8.672 1 93.06 139 GLY A N 1
ATOM 1082 C CA . GLY A 1 139 ? -6.289 -35.531 -8.914 1 93.06 139 GLY A CA 1
ATOM 1083 C C . GLY A 1 139 ? -6.277 -34.344 -7.961 1 93.06 139 GLY A C 1
ATOM 1084 O O . GLY A 1 139 ? -5.234 -34 -7.398 1 93.06 139 GLY A O 1
ATOM 1085 N N . ILE A 1 140 ? -7.434 -33.781 -7.723 1 94.94 140 ILE A N 1
ATOM 1086 C CA . ILE A 1 140 ? -7.562 -32.625 -6.875 1 94.94 140 ILE A CA 1
ATOM 1087 C C . ILE A 1 140 ? -7.293 -33 -5.422 1 94.94 140 ILE A C 1
ATOM 1089 O O . ILE A 1 140 ? -6.688 -32.219 -4.672 1 94.94 140 ILE A O 1
ATOM 1093 N N . SER A 1 141 ? -7.77 -34.156 -5.023 1 95.56 141 SER A N 1
ATOM 1094 C CA . SER A 1 141 ? -7.504 -34.625 -3.662 1 95.56 141 SER A CA 1
ATOM 1095 C C . SER A 1 141 ? -6.008 -34.75 -3.404 1 95.56 141 SER A C 1
ATOM 1097 O O . SER A 1 141 ? -5.512 -34.281 -2.365 1 95.56 141 SER A O 1
ATOM 1099 N N . ARG A 1 142 ? -5.246 -35.312 -4.355 1 94.31 142 ARG A N 1
ATOM 1100 C CA . ARG A 1 142 ? -3.799 -35.469 -4.227 1 94.31 142 ARG A CA 1
ATOM 1101 C C . ARG A 1 142 ? -3.107 -34.125 -4.184 1 94.31 142 ARG A C 1
ATOM 1103 O O . ARG A 1 142 ? -2.184 -33.906 -3.395 1 94.31 142 ARG A O 1
ATOM 1110 N N . PHE A 1 143 ? -3.619 -33.312 -5.047 1 92.25 143 PHE A N 1
ATOM 1111 C CA . PHE A 1 143 ? -3.084 -31.953 -5.121 1 92.25 143 PHE A CA 1
ATOM 1112 C C . PHE A 1 143 ? -3.295 -31.219 -3.803 1 92.25 143 PHE A C 1
ATOM 1114 O O . PHE A 1 143 ? -2.373 -30.578 -3.289 1 92.25 143 PHE A O 1
ATOM 1121 N N . ALA A 1 144 ? -4.453 -31.281 -3.223 1 95.31 144 ALA A N 1
ATOM 1122 C CA . ALA A 1 144 ? -4.82 -30.641 -1.964 1 95.31 144 ALA A CA 1
ATOM 1123 C C . ALA A 1 144 ? -3.969 -31.156 -0.811 1 95.31 144 ALA A C 1
ATOM 1125 O O . ALA A 1 144 ? -3.527 -30.391 0.044 1 95.31 144 ALA A O 1
ATOM 1126 N N . GLU A 1 145 ? -3.76 -32.375 -0.83 1 95.19 145 GLU A N 1
ATOM 1127 C CA . GLU A 1 145 ? -2.932 -33 0.206 1 95.19 145 GLU A CA 1
ATOM 1128 C C . GLU A 1 145 ? -1.489 -32.5 0.12 1 95.19 145 GLU A C 1
ATOM 1130 O O . GLU A 1 145 ? -0.881 -32.156 1.138 1 95.19 145 GLU A O 1
ATOM 1135 N N . THR A 1 146 ? -0.987 -32.438 -1.03 1 94.88 146 THR A N 1
ATOM 1136 C CA . THR A 1 146 ? 0.395 -32.031 -1.279 1 94.88 146 THR A CA 1
ATOM 1137 C C . THR A 1 146 ? 0.662 -30.625 -0.746 1 94.88 146 THR A C 1
ATOM 1139 O O . THR A 1 146 ? 1.713 -30.375 -0.153 1 94.88 146 THR A O 1
ATOM 1142 N N . TYR A 1 147 ? -0.373 -29.766 -0.908 1 94.06 147 TYR A N 1
ATOM 1143 C CA . TYR A 1 147 ? -0.12 -28.359 -0.597 1 94.06 147 TYR A CA 1
ATOM 1144 C C . TYR A 1 147 ? -0.854 -27.953 0.671 1 94.06 147 TYR A C 1
ATOM 1146 O O . TYR A 1 147 ? -0.958 -26.75 0.97 1 94.06 147 TYR A O 1
ATOM 1154 N N . GLY A 1 148 ? -1.43 -28.922 1.319 1 92.69 148 GLY A N 1
ATOM 1155 C CA . GLY A 1 148 ? -2.006 -28.672 2.633 1 92.69 148 GLY A CA 1
ATOM 1156 C C . GLY A 1 148 ? -3.324 -27.922 2.578 1 92.69 148 GLY A C 1
ATOM 1157 O O . GLY A 1 148 ? -3.648 -27.172 3.492 1 92.69 148 GLY A O 1
ATOM 1158 N N . CYS A 1 149 ? -4.027 -27.953 1.469 1 94.5 149 CYS A N 1
ATOM 1159 C CA . CYS A 1 149 ? -5.355 -27.359 1.364 1 94.5 149 CYS A CA 1
ATOM 1160 C C . CYS A 1 149 ? -6.414 -28.281 1.964 1 94.5 149 CYS A C 1
ATOM 1162 O O . CYS A 1 149 ? -7.062 -29.047 1.242 1 94.5 149 CYS A O 1
ATOM 1164 N N . ARG A 1 150 ? -6.57 -28.203 3.184 1 93.69 150 ARG A N 1
ATOM 1165 C CA . ARG A 1 150 ? -7.355 -29.156 3.955 1 93.69 150 ARG A CA 1
ATOM 1166 C C . ARG A 1 150 ? -8.812 -29.172 3.488 1 93.69 150 ARG A C 1
ATOM 1168 O O . ARG A 1 150 ? -9.367 -30.234 3.219 1 93.69 150 ARG A O 1
ATOM 1175 N N . ASP A 1 151 ? -9.391 -28.016 3.463 1 95.31 151 ASP A N 1
ATOM 1176 C CA . ASP A 1 151 ? -10.797 -27.953 3.082 1 95.31 151 ASP A CA 1
ATOM 1177 C C . ASP A 1 151 ? -11.016 -28.547 1.691 1 95.31 151 ASP A C 1
ATOM 1179 O O . ASP A 1 151 ? -12.008 -29.234 1.46 1 95.31 151 ASP A O 1
ATOM 1183 N N . LEU A 1 152 ? -10.141 -28.219 0.833 1 96 152 LEU A N 1
ATOM 1184 C CA . LEU A 1 152 ? -10.234 -28.75 -0.521 1 96 152 LEU A CA 1
ATOM 1185 C C . LEU A 1 152 ? -10.078 -30.266 -0.521 1 96 152 LEU A C 1
ATOM 1187 O O . LEU A 1 152 ? -10.789 -30.969 -1.242 1 96 152 LEU A O 1
ATOM 1191 N N . TYR A 1 153 ? -9.164 -30.75 0.272 1 96.31 153 TYR A N 1
ATOM 1192 C CA . TYR A 1 153 ? -8.945 -32.188 0.398 1 96.31 153 TYR A CA 1
ATOM 1193 C C . TYR A 1 153 ? -10.219 -32.875 0.86 1 96.31 153 TYR A C 1
ATOM 1195 O O . TYR A 1 153 ? -10.633 -33.875 0.265 1 96.31 153 TYR A O 1
ATOM 1203 N N . LEU A 1 154 ? -10.82 -32.375 1.864 1 95.56 154 LEU A N 1
ATOM 1204 C CA . LEU A 1 154 ? -12.039 -32.938 2.41 1 95.56 154 LEU A CA 1
ATOM 1205 C C . LEU A 1 154 ? -13.164 -32.938 1.374 1 95.56 154 LEU A C 1
ATOM 1207 O O . LEU A 1 154 ? -13.875 -33.906 1.212 1 95.56 154 LEU A O 1
ATOM 1211 N N . ALA A 1 155 ? -13.305 -31.875 0.709 1 94.75 155 ALA A N 1
AT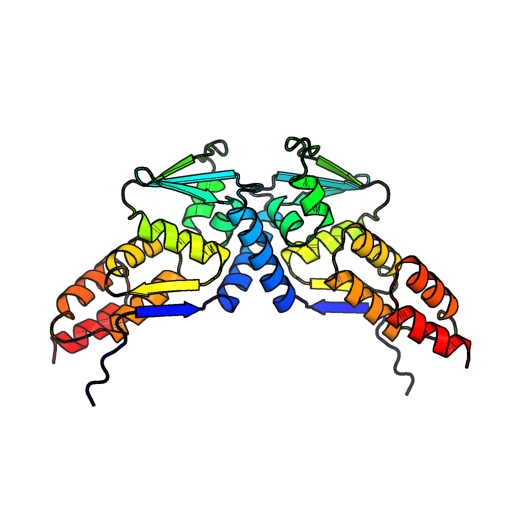OM 1212 C CA . ALA A 1 155 ? -14.336 -31.75 -0.317 1 94.75 155 ALA A CA 1
ATOM 1213 C C . ALA A 1 155 ? -14.117 -32.75 -1.438 1 94.75 155 ALA A C 1
ATOM 1215 O O . ALA A 1 155 ? -15.07 -33.406 -1.887 1 94.75 155 ALA A O 1
ATOM 1216 N N . ALA A 1 156 ? -12.961 -32.875 -1.922 1 95.25 156 ALA A N 1
ATOM 1217 C CA . ALA A 1 156 ? -12.648 -33.781 -3.014 1 95.25 156 ALA A CA 1
ATOM 1218 C C . ALA A 1 156 ? -12.875 -35.25 -2.596 1 95.25 156 ALA A C 1
ATOM 1220 O O . ALA A 1 156 ? -13.367 -36.062 -3.383 1 95.25 156 ALA A O 1
ATOM 1221 N N . THR A 1 157 ? -12.531 -35.562 -1.367 1 93.56 157 THR A N 1
ATOM 1222 C CA . THR A 1 157 ? -12.648 -36.938 -0.873 1 93.56 157 THR A CA 1
ATOM 1223 C C . THR A 1 157 ? -14.109 -37.344 -0.748 1 93.56 157 THR A C 1
ATOM 1225 O O . THR A 1 157 ? -14.453 -38.531 -0.89 1 93.56 157 THR A O 1
ATOM 1228 N N . LYS A 1 158 ? -14.953 -36.375 -0.485 1 91.56 158 LYS A N 1
ATOM 1229 C CA . LYS A 1 158 ? -16.391 -36.625 -0.426 1 91.56 158 LYS A CA 1
ATOM 1230 C C . LYS A 1 158 ? -16.906 -37.156 -1.767 1 91.56 158 LYS A C 1
ATOM 1232 O O . LYS A 1 158 ? -17.797 -38 -1.812 1 91.56 158 LYS A O 1
ATOM 1237 N N . TYR A 1 159 ? -16.422 -36.75 -2.873 1 87.06 159 TYR A N 1
ATOM 1238 C CA . TYR A 1 159 ? -16.812 -37.188 -4.207 1 87.06 159 TYR A CA 1
ATOM 1239 C C . TYR A 1 159 ? -16.297 -38.594 -4.496 1 87.06 159 TYR A C 1
ATOM 1241 O O . TYR A 1 159 ? -16.922 -39.344 -5.266 1 87.06 159 TYR A O 1
ATOM 1249 N N . ILE A 1 160 ? -15.188 -38.844 -4.008 1 84.19 160 ILE A N 1
ATOM 1250 C CA . ILE A 1 160 ? -14.602 -40.156 -4.219 1 84.19 160 ILE A CA 1
ATOM 1251 C C . ILE A 1 160 ? -15.477 -41.219 -3.553 1 84.19 160 ILE A C 1
ATOM 1253 O O . ILE A 1 160 ? -15.703 -42.312 -4.121 1 84.19 160 ILE A O 1
ATOM 1257 N N . CYS A 1 161 ? -15.93 -40.906 -2.332 1 80.31 161 CYS A N 1
ATOM 1258 C CA . CYS A 1 161 ? -16.672 -41.906 -1.553 1 80.31 161 CYS A CA 1
ATOM 1259 C C . CYS A 1 161 ? -18.109 -42.031 -2.061 1 80.31 161 CYS A C 1
ATOM 1261 O O . CYS A 1 161 ? -18.812 -42.969 -1.706 1 80.31 161 CYS A O 1
ATOM 1263 N N . GLN A 1 162 ? -18.562 -41.156 -2.816 1 68.81 162 GLN A N 1
ATOM 1264 C CA . GLN A 1 162 ? -19.891 -41.312 -3.381 1 68.81 162 GLN A CA 1
ATOM 1265 C C . GLN A 1 162 ? -19.859 -42.281 -4.582 1 68.81 162 GLN A C 1
ATOM 1267 O O . GLN A 1 162 ? -20.75 -43.094 -4.746 1 68.81 162 GLN A O 1
ATOM 1272 N N . MET B 1 1 ? -29.969 -28.75 -14.266 1 38.34 1 MET B N 1
ATOM 1273 C CA . MET B 1 1 ? -29.281 -27.562 -14.773 1 38.34 1 MET B CA 1
ATOM 1274 C C . MET B 1 1 ? -27.781 -27.688 -14.578 1 38.34 1 MET B C 1
ATOM 1276 O O . MET B 1 1 ? -27.312 -27.891 -13.461 1 38.34 1 MET B O 1
ATOM 1280 N N . ASP B 1 2 ? -27 -28.172 -15.5 1 45.34 2 ASP B N 1
ATOM 1281 C CA . ASP B 1 2 ? -25.578 -28.469 -15.539 1 45.34 2 ASP B CA 1
ATOM 1282 C C . ASP B 1 2 ? -24.75 -27.234 -15.133 1 45.34 2 ASP B C 1
ATOM 1284 O O . ASP B 1 2 ? -24.625 -26.281 -15.906 1 45.34 2 ASP B O 1
ATOM 1288 N N . HIS B 1 3 ? -24.938 -26.703 -13.984 1 50.75 3 HIS B N 1
ATOM 1289 C CA . HIS B 1 3 ? -24.25 -25.5 -13.508 1 50.75 3 HIS B CA 1
ATOM 1290 C C . HIS B 1 3 ? -22.766 -25.562 -13.82 1 50.75 3 HIS B C 1
ATOM 1292 O O . HIS B 1 3 ? -21.984 -26.188 -13.078 1 50.75 3 HIS B O 1
ATOM 1298 N N . THR B 1 4 ? -22.406 -25.625 -15.117 1 60.56 4 THR B N 1
ATOM 1299 C CA . THR B 1 4 ? -21.016 -25.719 -15.523 1 60.56 4 THR B CA 1
ATOM 1300 C C . THR B 1 4 ? -20.203 -24.531 -14.977 1 60.56 4 THR B C 1
ATOM 1302 O O . THR B 1 4 ? -20.547 -23.375 -15.234 1 60.56 4 THR B O 1
ATOM 1305 N N . SER B 1 5 ? -19.609 -24.75 -13.891 1 68.38 5 SER B N 1
ATOM 1306 C CA . SER B 1 5 ? -18.75 -23.75 -13.297 1 68.38 5 SER B CA 1
ATOM 1307 C C . SER B 1 5 ? -17.812 -23.141 -14.336 1 68.38 5 SER B C 1
ATOM 1309 O O . SER B 1 5 ? -17.312 -23.844 -15.219 1 68.38 5 SER B O 1
ATOM 1311 N N . PRO B 1 6 ? -17.734 -21.781 -14.312 1 76.19 6 PRO B N 1
ATOM 1312 C CA . PRO B 1 6 ? -16.828 -21.125 -15.258 1 76.19 6 PRO B CA 1
ATOM 1313 C C . PRO B 1 6 ? -15.414 -21.703 -15.211 1 76.19 6 PRO B C 1
ATOM 1315 O O . PRO B 1 6 ? -14.961 -22.141 -14.156 1 76.19 6 PRO B O 1
ATOM 1318 N N . THR B 1 7 ? -14.867 -21.766 -16.359 1 88 7 THR B N 1
ATOM 1319 C CA . THR B 1 7 ? -13.539 -22.344 -16.484 1 88 7 THR B CA 1
ATOM 1320 C C . THR B 1 7 ? -12.469 -21.344 -16.078 1 88 7 THR B C 1
ATOM 1322 O O . THR B 1 7 ? -11.273 -21.641 -16.109 1 88 7 THR B O 1
ATOM 1325 N N . TYR B 1 8 ? -12.914 -20.109 -15.695 1 90.31 8 TYR B N 1
ATOM 1326 C CA . TYR B 1 8 ? -11.977 -19.125 -15.18 1 90.31 8 TYR B CA 1
ATOM 1327 C C . TYR B 1 8 ? -12.648 -18.203 -14.164 1 90.31 8 TYR B C 1
ATOM 1329 O O . TYR B 1 8 ? -13.875 -18.156 -14.078 1 90.31 8 TYR B O 1
ATOM 1337 N N . MET B 1 9 ? -11.844 -17.562 -13.352 1 90.25 9 MET B N 1
ATOM 1338 C CA . MET B 1 9 ? -12.297 -16.609 -12.344 1 90.25 9 MET B CA 1
ATOM 1339 C C . MET B 1 9 ? -11.281 -15.492 -12.164 1 90.25 9 MET B C 1
ATOM 1341 O O . MET B 1 9 ? -10.07 -15.734 -12.172 1 90.25 9 MET B O 1
ATOM 1345 N N . LEU B 1 10 ? -11.781 -14.266 -12.164 1 91.88 10 LEU B N 1
ATOM 1346 C CA . LEU B 1 10 ? -10.992 -13.141 -11.695 1 91.88 10 LEU B CA 1
ATOM 1347 C C . LEU B 1 10 ? -11.312 -12.82 -10.242 1 91.88 10 LEU B C 1
ATOM 1349 O O . LEU B 1 10 ? -12.391 -12.312 -9.938 1 91.88 10 LEU B O 1
ATOM 1353 N N . ALA B 1 11 ? -10.391 -13.172 -9.367 1 92.44 11 ALA B N 1
ATOM 1354 C CA . ALA B 1 11 ? -10.586 -12.867 -7.953 1 92.44 11 ALA B CA 1
ATOM 1355 C C . ALA B 1 11 ? -10.117 -11.453 -7.629 1 92.44 11 ALA B C 1
ATOM 1357 O O . ALA B 1 11 ? -8.961 -11.102 -7.875 1 92.44 11 ALA B O 1
ATOM 1358 N N . ASN B 1 12 ? -11.047 -10.656 -7.172 1 95.06 12 ASN B N 1
ATOM 1359 C CA . ASN B 1 12 ? -10.719 -9.305 -6.734 1 95.06 12 ASN B CA 1
ATOM 1360 C C . ASN B 1 12 ? -10.602 -9.219 -5.215 1 95.06 12 ASN B C 1
ATOM 1362 O O . ASN B 1 12 ? -11.609 -9.18 -4.512 1 95.06 12 ASN B O 1
ATOM 1366 N N . LEU B 1 13 ? -9.352 -9.141 -4.785 1 95.94 13 LEU B N 1
ATOM 1367 C CA . LEU B 1 13 ? -9.039 -9.102 -3.359 1 95.94 13 LEU B CA 1
ATOM 1368 C C . LEU B 1 13 ? -8.422 -7.758 -2.98 1 95.94 13 LEU B C 1
ATOM 1370 O O . LEU B 1 13 ? -7.695 -7.664 -1.987 1 95.94 13 LEU B O 1
ATOM 1374 N N . THR B 1 14 ? -8.711 -6.738 -3.693 1 96 14 THR B N 1
ATOM 1375 C CA . THR B 1 14 ? -8.008 -5.461 -3.617 1 96 14 THR B CA 1
ATOM 1376 C C . THR B 1 14 ? -8.148 -4.852 -2.225 1 96 14 THR B C 1
ATOM 1378 O O . THR B 1 14 ? -7.172 -4.348 -1.663 1 96 14 THR B O 1
ATOM 1381 N N . HIS B 1 15 ? -9.359 -4.949 -1.661 1 94.94 15 HIS B N 1
ATOM 1382 C CA . HIS B 1 15 ? -9.602 -4.324 -0.365 1 94.94 15 HIS B CA 1
ATOM 1383 C C . HIS B 1 15 ? -8.789 -5.008 0.733 1 94.94 15 HIS B C 1
ATOM 1385 O O . HIS B 1 15 ? -8.031 -4.352 1.451 1 94.94 15 HIS B O 1
ATOM 1391 N N . LEU B 1 16 ? -8.945 -6.277 0.806 1 95 16 LEU B N 1
ATOM 1392 C CA . LEU B 1 16 ? -8.203 -7.047 1.801 1 95 16 LEU B CA 1
ATOM 1393 C C . LEU B 1 16 ? -6.703 -6.93 1.567 1 95 16 LEU B C 1
ATOM 1395 O O . LEU B 1 16 ? -5.934 -6.754 2.516 1 95 16 LEU B O 1
ATOM 1399 N N . HIS B 1 17 ? -6.32 -6.969 0.347 1 97.62 17 HIS B N 1
ATOM 1400 C CA . HIS B 1 17 ? -4.91 -6.91 -0.023 1 97.62 17 HIS B CA 1
ATOM 1401 C C . HIS B 1 17 ? -4.301 -5.562 0.346 1 97.62 17 HIS B C 1
ATOM 1403 O O . HIS B 1 17 ? -3.201 -5.504 0.898 1 97.62 17 HIS B O 1
ATOM 1409 N N . SER B 1 18 ? -5.004 -4.48 0.025 1 97.75 18 SER B N 1
ATOM 1410 C CA . SER B 1 18 ? -4.465 -3.145 0.276 1 97.75 18 SER B CA 1
ATOM 1411 C C . SER B 1 18 ? -4.215 -2.922 1.763 1 97.75 18 SER B C 1
ATOM 1413 O O . SER B 1 18 ? -3.215 -2.305 2.143 1 97.75 18 SER B O 1
ATOM 1415 N N . GLU B 1 19 ? -5.098 -3.449 2.572 1 95.88 19 GLU B N 1
ATOM 1416 C CA . GLU B 1 19 ? -4.934 -3.33 4.02 1 95.88 19 GLU B CA 1
ATOM 1417 C C . GLU B 1 19 ? -3.699 -4.09 4.496 1 95.88 19 GLU B C 1
ATOM 1419 O O . GLU B 1 19 ? -2.922 -3.576 5.305 1 95.88 19 GLU B O 1
ATOM 1424 N N . GLN B 1 20 ? -3.578 -5.258 4.012 1 96.94 20 GLN B N 1
ATOM 1425 C CA . GLN B 1 20 ? -2.42 -6.066 4.375 1 96.94 20 GLN B CA 1
ATOM 1426 C C . GLN B 1 20 ? -1.123 -5.406 3.918 1 96.94 20 GLN B C 1
ATOM 1428 O O . GLN B 1 20 ? -0.139 -5.379 4.66 1 96.94 20 GLN B O 1
ATOM 1433 N N . LEU B 1 21 ? -1.178 -4.934 2.738 1 98.5 21 LEU B N 1
ATOM 1434 C CA . LEU B 1 21 ? -0.007 -4.27 2.174 1 98.5 21 LEU B CA 1
ATOM 1435 C C . LEU B 1 21 ? 0.393 -3.062 3.016 1 98.5 21 LEU B C 1
ATOM 1437 O O . LEU B 1 21 ? 1.564 -2.908 3.371 1 98.5 21 LEU B O 1
ATOM 1441 N N . LEU B 1 22 ? -0.582 -2.266 3.332 1 98.56 22 LEU B N 1
ATOM 1442 C CA . LEU B 1 22 ? -0.325 -1.066 4.121 1 98.56 22 LEU B CA 1
ATOM 1443 C C . LEU B 1 22 ? 0.275 -1.425 5.477 1 98.56 22 LEU B C 1
ATOM 1445 O O . LEU B 1 22 ? 1.264 -0.824 5.902 1 98.56 22 LEU B O 1
ATOM 1449 N N . GLN B 1 23 ? -0.25 -2.389 6.102 1 98.19 23 GLN B N 1
ATOM 1450 C CA . GLN B 1 23 ? 0.259 -2.844 7.391 1 98.19 23 GLN B CA 1
ATOM 1451 C C . GLN B 1 23 ? 1.688 -3.365 7.266 1 98.19 23 GLN B C 1
ATOM 1453 O O . GLN B 1 23 ? 2.535 -3.074 8.109 1 98.19 23 GLN B O 1
ATOM 1458 N N . GLY B 1 24 ? 1.893 -4.113 6.266 1 98.56 24 GLY B N 1
ATOM 1459 C CA . GLY B 1 24 ? 3.229 -4.641 6.031 1 98.56 24 GLY B CA 1
ATOM 1460 C C . GLY B 1 24 ? 4.266 -3.557 5.809 1 98.56 24 GLY B C 1
ATOM 1461 O O . GLY B 1 24 ? 5.367 -3.619 6.359 1 98.56 24 GLY B O 1
ATOM 1462 N N . LEU B 1 25 ? 3.91 -2.619 5.012 1 98.81 25 LEU B N 1
ATOM 1463 C CA . LEU B 1 25 ? 4.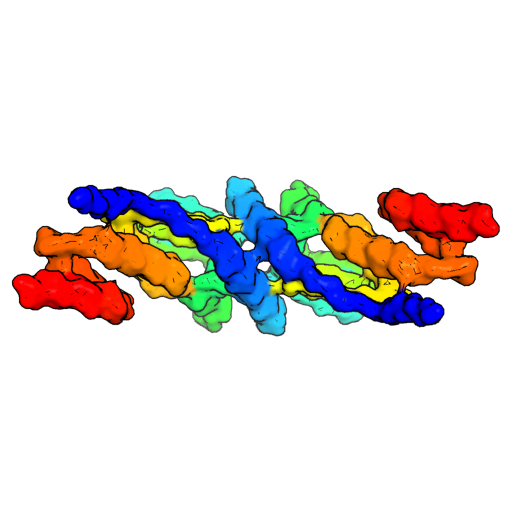812 -1.504 4.746 1 98.81 25 LEU B CA 1
ATOM 1464 C C . LEU B 1 25 ? 5.156 -0.766 6.035 1 98.81 25 LEU B C 1
ATOM 1466 O O . LEU B 1 25 ? 6.316 -0.419 6.27 1 98.81 25 LEU B O 1
ATOM 1470 N N . ASN B 1 26 ? 4.141 -0.561 6.848 1 98.69 26 ASN B N 1
ATOM 1471 C CA . ASN B 1 26 ? 4.359 0.162 8.094 1 98.69 26 ASN B CA 1
ATOM 1472 C C . ASN B 1 26 ? 5.238 -0.634 9.062 1 98.69 26 ASN B C 1
ATOM 1474 O O . ASN B 1 26 ? 6.062 -0.061 9.773 1 98.69 26 ASN B O 1
ATOM 1478 N N . LEU B 1 27 ? 5.004 -1.909 9.078 1 98.5 27 LEU B N 1
ATOM 1479 C CA . LEU B 1 27 ? 5.828 -2.766 9.93 1 98.5 27 LEU B CA 1
ATOM 1480 C C . LEU B 1 27 ? 7.293 -2.701 9.508 1 98.5 27 LEU B C 1
ATOM 1482 O O . LEU B 1 27 ? 8.18 -2.578 10.359 1 98.5 27 LEU B O 1
ATOM 1486 N N . LEU B 1 28 ? 7.547 -2.773 8.234 1 98.38 28 LEU B N 1
ATOM 1487 C CA . LEU B 1 28 ? 8.914 -2.674 7.73 1 98.38 28 LEU B CA 1
ATOM 1488 C C . LEU B 1 28 ? 9.539 -1.337 8.109 1 98.38 28 LEU B C 1
ATOM 1490 O O . LEU B 1 28 ? 10.703 -1.283 8.508 1 98.38 28 LEU B O 1
ATOM 1494 N N . ARG B 1 29 ? 8.773 -0.285 8.008 1 98.62 29 ARG B N 1
ATOM 1495 C CA . ARG B 1 29 ? 9.273 1.036 8.375 1 98.62 29 ARG B CA 1
ATOM 1496 C C . ARG B 1 29 ? 9.625 1.094 9.859 1 98.62 29 ARG B C 1
ATOM 1498 O O . ARG B 1 29 ? 10.688 1.588 10.227 1 98.62 29 ARG B O 1
ATOM 1505 N N . GLN B 1 30 ? 8.719 0.595 10.68 1 97.88 30 GLN B N 1
ATOM 1506 C CA . GLN B 1 30 ? 8.906 0.638 12.125 1 97.88 30 GLN B CA 1
ATOM 1507 C C . GLN B 1 30 ? 10.172 -0.116 12.531 1 97.88 30 GLN B C 1
ATOM 1509 O O . GLN B 1 30 ? 10.836 0.255 13.508 1 97.88 30 GLN B O 1
ATOM 1514 N N . HIS B 1 31 ? 10.539 -1.078 11.758 1 96.81 31 HIS B N 1
ATOM 1515 C CA . HIS B 1 31 ? 11.719 -1.883 12.07 1 96.81 31 HIS B CA 1
ATOM 1516 C C . HIS B 1 31 ? 12.922 -1.434 11.25 1 96.81 31 HIS B C 1
ATOM 1518 O O . HIS B 1 31 ? 13.961 -2.094 11.258 1 96.81 31 HIS B O 1
ATOM 1524 N N . HIS B 1 32 ? 12.828 -0.367 10.523 1 96.88 32 HIS B N 1
ATOM 1525 C CA . HIS B 1 32 ? 13.867 0.201 9.68 1 96.88 32 HIS B CA 1
ATOM 1526 C C . HIS B 1 32 ? 14.391 -0.827 8.68 1 96.88 32 HIS B C 1
ATOM 1528 O O . HIS B 1 32 ? 15.602 -0.906 8.438 1 96.88 32 HIS B O 1
ATOM 1534 N N . GLU B 1 33 ? 13.438 -1.653 8.227 1 96.56 33 GLU B N 1
ATOM 1535 C CA . GLU B 1 33 ? 13.797 -2.654 7.227 1 96.56 33 GLU B CA 1
ATOM 1536 C C . GLU B 1 33 ? 13.547 -2.145 5.812 1 96.56 33 GLU B C 1
ATOM 1538 O O . GLU B 1 33 ? 12.469 -1.612 5.523 1 96.56 33 GLU B O 1
ATOM 1543 N N . LEU B 1 34 ? 14.57 -2.215 4.984 1 95.75 34 LEU B N 1
ATOM 1544 C CA . LEU B 1 34 ? 14.531 -1.872 3.568 1 95.75 34 LEU B CA 1
ATOM 1545 C C . LEU B 1 34 ? 14.305 -0.377 3.375 1 95.75 34 LEU B C 1
ATOM 1547 O O . LEU B 1 34 ? 13.867 0.057 2.307 1 95.75 34 LEU B O 1
ATOM 1551 N N . CYS B 1 35 ? 14.422 0.39 4.383 1 97.38 35 CYS B N 1
ATOM 1552 C CA . CYS B 1 35 ? 14.344 1.838 4.223 1 97.38 35 CYS B CA 1
ATOM 1553 C C . CYS B 1 35 ? 15.484 2.352 3.35 1 97.38 35 CYS B C 1
ATOM 1555 O O . CYS B 1 35 ? 16.641 1.944 3.518 1 97.38 35 CYS B O 1
ATOM 1557 N N . ASP B 1 36 ? 15.141 3.268 2.445 1 96.31 36 ASP B N 1
ATOM 1558 C CA . ASP B 1 36 ? 16.188 3.713 1.521 1 96.31 36 ASP B CA 1
ATOM 1559 C C . ASP B 1 36 ? 16.25 5.238 1.461 1 96.31 36 ASP B C 1
ATOM 1561 O O . ASP B 1 36 ? 16.906 5.801 0.585 1 96.31 36 ASP B O 1
ATOM 1565 N N . ILE B 1 37 ? 15.625 5.934 2.393 1 97.06 37 ILE B N 1
ATOM 1566 C CA . ILE B 1 37 ? 15.695 7.391 2.447 1 97.06 37 ILE B CA 1
ATOM 1567 C C . ILE B 1 37 ? 15.57 7.859 3.895 1 97.06 37 ILE B C 1
ATOM 1569 O O . ILE B 1 37 ? 14.844 7.254 4.691 1 97.06 37 ILE B O 1
ATOM 1573 N N . ILE B 1 38 ? 16.266 8.781 4.203 1 97.69 38 ILE B N 1
ATOM 1574 C CA . ILE B 1 38 ? 16.156 9.477 5.488 1 97.69 38 ILE B CA 1
ATOM 1575 C C . ILE B 1 38 ? 15.727 10.922 5.262 1 97.69 38 ILE B C 1
ATOM 1577 O O . ILE B 1 38 ? 16.391 11.672 4.539 1 97.69 38 ILE B O 1
ATOM 1581 N N . LEU B 1 39 ? 14.586 11.328 5.832 1 97.62 39 LEU B N 1
ATOM 1582 C CA . LEU B 1 39 ? 14.141 12.719 5.84 1 97.62 39 LEU B CA 1
ATOM 1583 C C . LEU B 1 39 ? 14.617 13.438 7.094 1 97.62 39 LEU B C 1
ATOM 1585 O O . LEU B 1 39 ? 14.352 12.992 8.211 1 97.62 39 LEU B O 1
ATOM 1589 N N . ARG B 1 40 ? 15.266 14.5 6.906 1 96.44 40 ARG B N 1
ATOM 1590 C CA . ARG B 1 40 ? 15.875 15.211 8.023 1 96.44 40 ARG B CA 1
ATOM 1591 C C . ARG B 1 40 ? 15.227 16.578 8.227 1 96.44 40 ARG B C 1
ATOM 1593 O O . ARG B 1 40 ? 14.992 17.312 7.254 1 96.44 40 ARG B O 1
ATOM 1600 N N . VAL B 1 41 ? 14.891 16.891 9.398 1 94.56 41 VAL B N 1
ATOM 1601 C CA . VAL B 1 41 ? 14.469 18.219 9.844 1 94.56 41 VAL B CA 1
ATOM 1602 C C . VAL B 1 41 ? 15.125 18.547 11.18 1 94.56 41 VAL B C 1
ATOM 1604 O O . VAL B 1 41 ? 14.797 17.938 12.203 1 94.56 41 VAL B O 1
ATOM 1607 N N . GLY B 1 42 ? 16.031 19.516 11.211 1 90.94 42 GLY B N 1
ATOM 1608 C CA . GLY B 1 42 ? 16.844 19.719 12.398 1 90.94 42 GLY B CA 1
ATOM 1609 C C . GLY B 1 42 ? 17.641 18.5 12.805 1 90.94 42 GLY B C 1
ATOM 1610 O O . GLY B 1 42 ? 18.391 17.938 12.008 1 90.94 42 GLY B O 1
ATOM 1611 N N . ASP B 1 43 ? 17.312 18 14.023 1 92 43 ASP B N 1
ATOM 1612 C CA . ASP B 1 43 ? 18.047 16.859 14.555 1 92 43 ASP B CA 1
ATOM 1613 C C . ASP B 1 43 ? 17.25 15.57 14.375 1 92 43 ASP B C 1
ATOM 1615 O O . ASP B 1 43 ? 17.734 14.484 14.703 1 92 43 ASP B O 1
ATOM 1619 N N . VAL B 1 44 ? 16.172 15.727 13.773 1 94.44 44 VAL B N 1
ATOM 1620 C CA . VAL B 1 44 ? 15.305 14.562 13.656 1 94.44 44 VAL B CA 1
ATOM 1621 C C . VAL B 1 44 ? 15.547 13.867 12.32 1 94.44 44 VAL B C 1
ATOM 1623 O O . VAL B 1 44 ? 15.68 14.531 11.289 1 94.44 44 VAL B O 1
ATOM 1626 N N . LYS B 1 45 ? 15.641 12.547 12.406 1 96.75 45 LYS B N 1
ATOM 1627 C CA . LYS B 1 45 ? 15.797 11.695 11.227 1 96.75 45 LYS B CA 1
ATOM 1628 C C . LYS B 1 45 ? 14.625 10.727 11.094 1 96.75 45 LYS B C 1
ATOM 1630 O O . LYS B 1 45 ? 14.336 9.969 12.023 1 96.75 45 LYS B O 1
ATOM 1635 N N . ILE B 1 46 ? 13.953 10.766 9.969 1 97.69 46 ILE B N 1
ATOM 1636 C CA . ILE B 1 46 ? 12.82 9.883 9.719 1 97.69 46 ILE B CA 1
ATOM 1637 C C . ILE B 1 46 ? 13.172 8.906 8.602 1 97.69 46 ILE B C 1
ATOM 1639 O O . ILE B 1 46 ? 13.383 9.305 7.461 1 97.69 46 ILE B O 1
ATOM 1643 N N . HIS B 1 47 ? 13.234 7.652 8.938 1 97.94 47 HIS B N 1
ATOM 1644 C CA . HIS B 1 47 ? 13.492 6.609 7.949 1 97.94 47 HIS B CA 1
ATOM 1645 C C . HIS B 1 47 ? 12.219 6.234 7.199 1 97.94 47 HIS B C 1
ATOM 1647 O O . HIS B 1 47 ? 11.148 6.109 7.805 1 97.94 47 HIS B O 1
ATOM 1653 N N . ALA B 1 48 ? 12.312 6.133 5.918 1 98.38 48 ALA B N 1
ATOM 1654 C CA . ALA B 1 48 ? 11.141 5.809 5.102 1 98.38 48 ALA B CA 1
ATOM 1655 C C . ALA B 1 48 ? 11.555 5.086 3.822 1 98.38 48 ALA B C 1
ATOM 1657 O O . ALA B 1 48 ? 12.727 4.754 3.637 1 98.38 48 ALA B O 1
ATOM 1658 N N . HIS B 1 49 ? 10.648 4.723 3.043 1 98.5 49 HIS B N 1
ATOM 1659 C CA . HIS B 1 49 ? 10.859 4.117 1.733 1 98.5 49 HIS B CA 1
ATOM 1660 C C . HIS B 1 49 ? 10.477 5.078 0.614 1 98.5 49 HIS B C 1
ATOM 1662 O O . HIS B 1 49 ? 9.352 5.586 0.577 1 98.5 49 HIS B O 1
ATOM 1668 N N . LYS B 1 50 ? 11.375 5.328 -0.324 1 97.75 50 LYS B N 1
ATOM 1669 C CA . LYS B 1 50 ? 11.133 6.25 -1.429 1 97.75 50 LYS B CA 1
ATOM 1670 C C . LYS B 1 50 ? 9.859 5.879 -2.186 1 97.75 50 LYS B C 1
ATOM 1672 O O . LYS B 1 50 ? 9.055 6.75 -2.514 1 97.75 50 LYS B O 1
ATOM 1677 N N . VAL B 1 51 ? 9.703 4.59 -2.406 1 98.44 51 VAL B N 1
ATOM 1678 C CA . VAL B 1 51 ? 8.602 4.125 -3.246 1 98.44 51 VAL B CA 1
ATOM 1679 C C . VAL B 1 51 ? 7.266 4.434 -2.566 1 98.44 51 VAL B C 1
ATOM 1681 O O . VAL B 1 51 ? 6.289 4.777 -3.232 1 98.44 51 VAL B O 1
ATOM 1684 N N . VAL B 1 52 ? 7.176 4.301 -1.246 1 98.75 52 VAL B N 1
ATOM 1685 C CA . VAL B 1 52 ? 5.957 4.59 -0.503 1 98.75 52 VAL B CA 1
ATOM 1686 C C . VAL B 1 52 ? 5.648 6.086 -0.579 1 98.75 52 VAL B C 1
ATOM 1688 O O . VAL B 1 52 ? 4.535 6.477 -0.938 1 98.75 52 VAL B O 1
ATOM 1691 N N . LEU B 1 53 ? 6.648 6.902 -0.333 1 98.44 53 LEU B N 1
ATOM 1692 C CA . LEU B 1 53 ? 6.457 8.352 -0.365 1 98.44 53 LEU B CA 1
ATOM 1693 C C . LEU B 1 53 ? 6.109 8.82 -1.772 1 98.44 53 LEU B C 1
ATOM 1695 O O . LEU B 1 53 ? 5.207 9.641 -1.951 1 98.44 53 LEU B O 1
ATOM 1699 N N . ALA B 1 54 ? 6.781 8.289 -2.77 1 98 54 ALA B N 1
ATOM 1700 C CA . ALA B 1 54 ? 6.551 8.664 -4.164 1 98 54 ALA B CA 1
ATOM 1701 C C . ALA B 1 54 ? 5.156 8.258 -4.621 1 98 54 ALA B C 1
ATOM 1703 O O . ALA B 1 54 ? 4.578 8.883 -5.512 1 98 54 ALA B O 1
ATOM 1704 N N . SER B 1 55 ? 4.598 7.223 -4.004 1 98.5 55 SER B N 1
ATOM 1705 C CA . SER B 1 55 ? 3.305 6.699 -4.43 1 98.5 55 SER B CA 1
ATOM 1706 C C . SER B 1 55 ? 2.164 7.582 -3.932 1 98.5 55 SER B C 1
ATOM 1708 O O . SER B 1 55 ? 1.071 7.574 -4.504 1 98.5 55 SER B O 1
ATOM 1710 N N . VAL B 1 56 ? 2.369 8.352 -2.904 1 97.88 56 VAL B N 1
ATOM 1711 C CA . VAL B 1 56 ? 1.244 9.07 -2.311 1 97.88 56 VAL B CA 1
ATOM 1712 C C . VAL B 1 56 ? 1.469 10.57 -2.432 1 97.88 56 VAL B C 1
ATOM 1714 O O . VAL B 1 56 ? 0.591 11.367 -2.084 1 97.88 56 VAL B O 1
ATOM 1717 N N . SER B 1 57 ? 2.615 11.016 -2.949 1 98.12 57 SER B N 1
ATOM 1718 C CA . SER B 1 57 ? 2.982 12.422 -3.033 1 98.12 57 SER B CA 1
ATOM 1719 C C . SER B 1 57 ? 3.65 12.742 -4.367 1 98.12 57 SER B C 1
ATOM 1721 O O . SER B 1 57 ? 4.777 12.312 -4.617 1 98.12 57 SER B O 1
ATOM 1723 N N . PRO B 1 58 ? 2.994 13.539 -5.195 1 97.31 58 PRO B N 1
ATOM 1724 C CA . PRO B 1 58 ? 3.646 13.984 -6.426 1 97.31 58 PRO B CA 1
ATOM 1725 C C . PRO B 1 58 ? 4.969 14.703 -6.164 1 97.31 58 PRO B C 1
ATOM 1727 O O . PRO B 1 58 ? 5.895 14.609 -6.973 1 97.31 58 PRO B O 1
ATOM 1730 N N . TYR B 1 59 ? 5.074 15.43 -5.078 1 96.56 59 TYR B N 1
ATOM 1731 C CA . TYR B 1 59 ? 6.305 16.094 -4.68 1 96.56 59 TYR B CA 1
ATOM 1732 C C . TYR B 1 59 ? 7.445 15.094 -4.516 1 96.56 59 TYR B C 1
ATOM 1734 O O . TYR B 1 59 ? 8.492 15.234 -5.148 1 96.56 59 TYR B O 1
ATOM 1742 N N . PHE B 1 60 ? 7.211 14.047 -3.777 1 96.44 60 PHE B N 1
ATOM 1743 C CA . PHE B 1 60 ? 8.234 13.031 -3.551 1 96.44 60 PHE B CA 1
ATOM 1744 C C . PHE B 1 60 ? 8.484 12.227 -4.816 1 96.44 60 PHE B C 1
ATOM 1746 O O . PHE B 1 60 ? 9.609 11.805 -5.078 1 96.44 60 PHE B O 1
ATOM 1753 N N . LYS B 1 61 ? 7.406 12.039 -5.566 1 96.81 61 LYS B N 1
ATOM 1754 C CA . LYS B 1 61 ? 7.594 11.328 -6.832 1 96.81 61 LYS B CA 1
ATOM 1755 C C . LYS B 1 61 ? 8.586 12.062 -7.73 1 96.81 61 LYS B C 1
ATOM 1757 O O . LYS B 1 61 ? 9.523 11.461 -8.258 1 96.81 61 LYS B O 1
ATOM 1762 N N . ALA B 1 62 ? 8.375 13.32 -7.875 1 94.94 62 ALA B N 1
ATOM 1763 C CA . ALA B 1 62 ? 9.266 14.141 -8.695 1 94.94 62 ALA B CA 1
ATOM 1764 C C . ALA B 1 62 ? 10.68 14.141 -8.125 1 94.94 62 ALA B C 1
ATOM 1766 O O . ALA B 1 62 ? 11.664 14.07 -8.867 1 94.94 62 ALA B O 1
ATOM 1767 N N . MET B 1 63 ? 10.758 14.156 -6.887 1 93.19 63 MET B N 1
ATOM 1768 C CA . MET B 1 63 ? 12.047 14.234 -6.207 1 93.19 63 MET B CA 1
ATOM 1769 C C . MET B 1 63 ? 12.844 12.945 -6.402 1 93.19 63 MET B C 1
ATOM 1771 O O . MET B 1 63 ? 14.055 12.984 -6.625 1 93.19 63 MET B O 1
ATOM 1775 N N . PHE B 1 64 ? 12.148 11.828 -6.332 1 95.12 64 PHE B N 1
ATOM 1776 C CA . PHE B 1 64 ? 12.867 10.555 -6.289 1 95.12 64 PHE B CA 1
ATOM 1777 C C . PHE B 1 64 ? 12.984 9.953 -7.68 1 95.12 64 PHE B C 1
ATOM 1779 O O . PHE B 1 64 ? 13.797 9.055 -7.906 1 95.12 64 PHE B O 1
ATOM 1786 N N . THR B 1 65 ? 12.164 10.32 -8.57 1 93 65 THR B N 1
ATOM 1787 C CA . THR B 1 65 ? 12.203 9.734 -9.906 1 93 65 THR B CA 1
ATOM 1788 C C . THR B 1 65 ? 12.727 10.734 -10.93 1 93 65 THR B C 1
ATOM 1790 O O . THR B 1 65 ? 12.961 10.383 -12.086 1 93 65 THR B O 1
ATOM 1793 N N . GLY B 1 66 ? 12.836 12.016 -10.633 1 81.06 66 GLY B N 1
ATOM 1794 C CA . GLY B 1 66 ? 13.258 13.062 -11.555 1 81.06 66 GLY B CA 1
ATOM 1795 C C . GLY B 1 66 ? 14.711 12.93 -11.969 1 81.06 66 GLY B C 1
ATOM 1796 O O . GLY B 1 66 ? 15.492 12.242 -11.305 1 81.06 66 GLY B O 1
ATOM 1797 N N . ASN B 1 67 ? 15.039 13.305 -13.25 1 67.12 67 ASN B N 1
ATOM 1798 C CA . ASN B 1 67 ? 16.344 13.273 -13.922 1 67.12 67 ASN B CA 1
ATOM 1799 C C . ASN B 1 67 ? 17.438 13.805 -13.016 1 67.12 67 ASN B C 1
ATOM 1801 O O . ASN B 1 67 ? 18.594 13.352 -13.094 1 67.12 67 ASN B O 1
ATOM 1805 N N . LEU B 1 68 ? 17.125 14.938 -12.352 1 56.75 68 LEU B N 1
ATOM 1806 C CA . LEU B 1 68 ? 18.188 15.57 -11.562 1 56.75 68 LEU B CA 1
ATOM 1807 C C . LEU B 1 68 ? 18.438 14.789 -10.281 1 56.75 68 LEU B C 1
ATOM 1809 O O . LEU B 1 68 ? 19.266 15.188 -9.461 1 56.75 68 LEU B O 1
ATOM 1813 N N . SER B 1 69 ? 17.516 13.992 -9.977 1 53.31 69 SER B N 1
ATOM 1814 C CA . SER B 1 69 ? 17.578 13.352 -8.664 1 53.31 69 SER B CA 1
ATOM 1815 C C . SER B 1 69 ? 18.812 12.469 -8.547 1 53.31 69 SER B C 1
ATOM 1817 O O . SER B 1 69 ? 19.047 11.594 -9.383 1 53.31 69 SER B O 1
ATOM 1819 N N . GLU B 1 70 ? 19.734 13.078 -8.109 1 49.12 70 GLU B N 1
ATOM 1820 C CA . GLU B 1 70 ? 20.828 12.203 -7.668 1 49.12 70 GLU B CA 1
ATOM 1821 C C . GLU B 1 70 ? 20.281 10.961 -6.961 1 49.12 70 GLU B C 1
ATOM 1823 O O . GLU B 1 70 ? 19.766 11.055 -5.84 1 49.12 70 GLU B O 1
ATOM 1828 N N . LYS B 1 71 ? 19.375 10.258 -7.758 1 53.19 71 LYS B N 1
ATOM 1829 C CA . LYS B 1 71 ? 18.922 8.898 -7.461 1 53.19 71 LYS B CA 1
ATOM 1830 C C . LYS B 1 71 ? 19.75 8.289 -6.324 1 53.19 71 LYS B C 1
ATOM 1832 O O . LYS B 1 71 ? 19.219 7.527 -5.512 1 53.19 71 LYS B O 1
ATOM 1837 N N . GLU B 1 72 ? 20.797 8.93 -6.066 1 63.81 72 GLU B N 1
ATOM 1838 C CA . GLU B 1 72 ? 21.781 8.242 -5.238 1 63.81 72 GLU B CA 1
ATOM 1839 C C . GLU B 1 72 ? 21.75 8.766 -3.803 1 63.81 72 GLU B C 1
ATOM 1841 O O . GLU B 1 72 ? 22.312 8.141 -2.9 1 63.81 72 GLU B O 1
ATOM 1846 N N . ASN B 1 73 ? 20.859 9.859 -3.637 1 77 73 ASN B N 1
ATOM 1847 C CA . ASN B 1 73 ? 20.969 10.391 -2.285 1 77 73 ASN B CA 1
ATOM 1848 C C . ASN B 1 73 ? 20.047 9.672 -1.312 1 77 73 ASN B C 1
ATOM 1850 O O . ASN B 1 73 ? 18.844 9.539 -1.573 1 77 73 ASN B O 1
ATOM 1854 N N . SER B 1 74 ? 20.578 9.281 -0.29 1 89.56 74 SER B N 1
ATOM 1855 C CA . SER B 1 74 ? 19.875 8.516 0.725 1 89.56 74 SER B CA 1
ATOM 1856 C C . SER B 1 74 ? 19.359 9.422 1.841 1 89.56 74 SER B C 1
ATOM 1858 O O . SER B 1 74 ? 18.719 8.953 2.787 1 89.56 74 SER B O 1
ATOM 1860 N N . GLU B 1 75 ? 19.594 10.805 1.701 1 94.88 75 GLU B N 1
ATOM 1861 C CA . GLU B 1 75 ? 19.109 11.734 2.721 1 94.88 75 GLU B CA 1
ATOM 1862 C C . GLU B 1 75 ? 18.594 13.023 2.092 1 94.88 75 GLU B C 1
ATOM 1864 O O . GLU B 1 75 ? 19.188 13.531 1.138 1 94.88 75 GLU B O 1
ATOM 1869 N N . VAL B 1 76 ? 17.531 13.555 2.637 1 94.38 76 VAL B N 1
ATOM 1870 C CA . VAL B 1 76 ? 16.969 14.828 2.213 1 94.38 76 VAL B CA 1
ATOM 1871 C C . VAL B 1 76 ? 16.688 15.711 3.434 1 94.38 76 VAL B C 1
ATOM 1873 O O . VAL B 1 76 ? 16.047 15.273 4.387 1 94.38 76 VAL B O 1
ATOM 1876 N N . GLU B 1 77 ? 17.156 16.906 3.406 1 95.19 77 GLU B N 1
ATOM 1877 C CA . GLU B 1 77 ? 16.938 17.844 4.508 1 95.19 77 GLU B CA 1
ATOM 1878 C C . GLU B 1 77 ? 15.867 18.875 4.156 1 95.19 77 GLU B C 1
ATOM 1880 O O . GLU B 1 77 ? 15.898 19.469 3.076 1 95.19 77 GLU B O 1
ATOM 1885 N N . PHE B 1 78 ? 14.984 19.062 5.07 1 94.5 78 PHE B N 1
ATOM 1886 C CA . PHE B 1 78 ? 13.953 20.094 4.93 1 94.5 78 PHE B CA 1
ATOM 1887 C C . PHE B 1 78 ? 14.227 21.266 5.867 1 94.5 78 PHE B C 1
ATOM 1889 O O . PHE B 1 78 ? 14.445 21.062 7.062 1 94.5 78 PHE B O 1
ATOM 1896 N N . GLN B 1 79 ? 14.18 22.391 5.375 1 91.44 79 GLN B N 1
ATOM 1897 C CA . GLN B 1 79 ? 14.484 23.578 6.164 1 91.44 79 GLN B CA 1
ATOM 1898 C C . GLN B 1 79 ? 13.211 24.312 6.578 1 91.44 79 GLN B C 1
ATOM 1900 O O . GLN B 1 79 ? 13.18 24.969 7.621 1 91.44 79 GLN B O 1
ATOM 1905 N N . CYS B 1 80 ? 12.117 24.156 5.805 1 88.69 80 CYS B N 1
ATOM 1906 C CA . CYS B 1 80 ? 10.938 24.984 6.035 1 88.69 80 CYS B CA 1
ATOM 1907 C C . CYS B 1 80 ? 9.758 24.141 6.496 1 88.69 80 CYS B C 1
ATOM 1909 O O . CYS B 1 80 ? 8.602 24.531 6.332 1 88.69 80 CYS B O 1
ATOM 1911 N N . ILE B 1 81 ? 9.992 22.984 6.945 1 94.31 81 ILE B N 1
ATOM 1912 C CA . ILE B 1 81 ? 8.922 22.125 7.43 1 94.31 81 ILE B CA 1
ATOM 1913 C C . ILE B 1 81 ? 9.141 21.812 8.906 1 94.31 81 ILE B C 1
ATOM 1915 O O . ILE B 1 81 ? 10.25 21.469 9.32 1 94.31 81 ILE B O 1
ATOM 1919 N N . ASP B 1 82 ? 8.062 22.031 9.664 1 94.44 82 ASP B N 1
ATOM 1920 C CA . ASP B 1 82 ? 8.078 21.688 11.086 1 94.44 82 ASP B CA 1
ATOM 1921 C C . ASP B 1 82 ? 8.305 20.188 11.273 1 94.44 82 ASP B C 1
ATOM 1923 O O . ASP B 1 82 ? 7.738 19.359 10.539 1 94.44 82 ASP B O 1
ATOM 1927 N N . GLU B 1 83 ? 9.086 19.875 12.305 1 94.44 83 GLU B N 1
ATOM 1928 C CA . GLU B 1 83 ? 9.422 18.484 12.594 1 94.44 83 GLU B CA 1
ATOM 1929 C C . GLU B 1 83 ? 8.164 17.641 12.82 1 94.44 83 GLU B C 1
ATOM 1931 O O . GLU B 1 83 ? 8.023 16.562 12.258 1 94.44 83 GLU B O 1
ATOM 1936 N N . THR B 1 84 ? 7.266 18.172 13.656 1 94.88 84 THR B N 1
ATOM 1937 C CA . THR B 1 84 ? 6.055 17.438 14.008 1 94.88 84 THR B CA 1
ATOM 1938 C C . THR B 1 84 ? 5.156 17.266 12.789 1 94.88 84 THR B C 1
ATOM 1940 O O . THR B 1 84 ? 4.496 16.234 12.641 1 94.88 84 THR B O 1
ATOM 1943 N N . ALA B 1 85 ? 5.137 18.25 11.914 1 96.5 85 ALA B N 1
ATOM 1944 C CA . ALA B 1 85 ? 4.336 18.172 10.695 1 96.5 85 ALA B CA 1
ATOM 1945 C C . ALA B 1 85 ? 4.867 17.094 9.758 1 96.5 85 ALA B C 1
ATOM 1947 O O . ALA B 1 85 ? 4.098 16.312 9.195 1 96.5 85 ALA B O 1
ATOM 1948 N N . LEU B 1 86 ? 6.188 17.062 9.656 1 97.25 86 LEU B N 1
ATOM 1949 C CA . LEU B 1 86 ? 6.797 16.047 8.781 1 97.25 86 LEU B CA 1
ATOM 1950 C C . LEU B 1 86 ? 6.543 14.648 9.312 1 97.25 86 LEU B C 1
ATOM 1952 O O . LEU B 1 86 ? 6.215 13.742 8.547 1 97.25 86 LEU B O 1
ATOM 1956 N N . GLN B 1 87 ? 6.645 14.508 10.586 1 96.56 87 GLN B N 1
ATOM 1957 C CA . GLN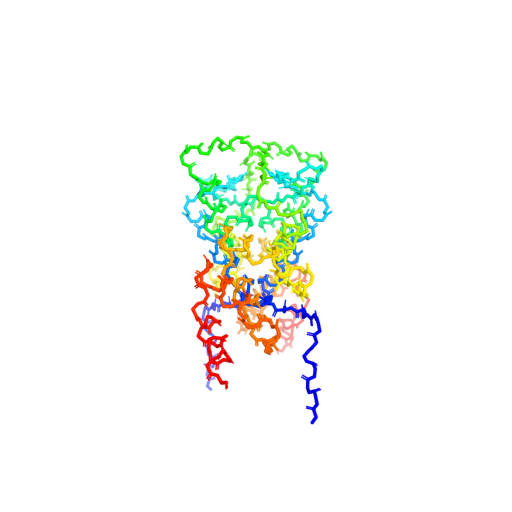 B 1 87 ? 6.367 13.219 11.211 1 96.56 87 GLN B CA 1
ATOM 1958 C C . GLN B 1 87 ? 4.926 12.789 10.961 1 96.56 87 GLN B C 1
ATOM 1960 O O . GLN B 1 87 ? 4.672 11.617 10.656 1 96.56 87 GLN B O 1
ATOM 1965 N N . ALA B 1 88 ? 4 13.703 11.102 1 97 88 ALA B N 1
ATOM 1966 C CA . ALA B 1 88 ? 2.588 13.406 10.883 1 97 88 ALA B CA 1
ATOM 1967 C C . ALA B 1 88 ? 2.33 13 9.438 1 97 88 ALA B C 1
ATOM 1969 O O . ALA B 1 88 ? 1.543 12.094 9.172 1 97 88 ALA B O 1
ATOM 1970 N N . ILE B 1 89 ? 3.002 13.656 8.547 1 97.69 89 ILE B N 1
ATOM 1971 C CA . ILE B 1 89 ? 2.822 13.391 7.125 1 97.69 89 ILE B CA 1
ATOM 1972 C C . ILE B 1 89 ? 3.35 11.992 6.793 1 97.69 89 ILE B C 1
ATOM 1974 O O . ILE B 1 89 ? 2.695 11.227 6.078 1 97.69 89 ILE B O 1
ATOM 1978 N N . VAL B 1 90 ? 4.496 11.656 7.285 1 98.19 90 VAL B N 1
ATOM 1979 C CA . VAL B 1 90 ? 5.074 10.336 7.039 1 98.19 90 VAL B CA 1
ATOM 1980 C C . VAL B 1 90 ? 4.199 9.266 7.684 1 98.19 90 VAL B C 1
ATOM 1982 O O . VAL B 1 90 ? 3.947 8.219 7.078 1 98.19 90 VAL B O 1
ATOM 1985 N N . GLU B 1 91 ? 3.758 9.531 8.867 1 97.75 91 GLU B N 1
ATOM 1986 C CA . GLU B 1 91 ? 2.846 8.594 9.516 1 97.75 91 GLU B CA 1
ATOM 1987 C C . GLU B 1 91 ? 1.592 8.367 8.68 1 97.75 91 GLU B C 1
ATOM 1989 O O . GLU B 1 91 ? 1.147 7.23 8.508 1 97.75 91 GLU B O 1
ATOM 1994 N N . TYR B 1 92 ? 1.089 9.43 8.148 1 98.25 92 TYR B N 1
ATOM 1995 C CA . TYR B 1 92 ? -0.061 9.328 7.258 1 98.25 92 TYR B CA 1
ATOM 1996 C C . TYR B 1 92 ? 0.257 8.438 6.062 1 98.25 92 TYR B C 1
ATOM 1998 O O . TYR B 1 92 ? -0.567 7.613 5.656 1 98.25 92 TYR B O 1
ATOM 2006 N N . ALA B 1 93 ? 1.392 8.602 5.527 1 98.69 93 ALA B N 1
ATOM 2007 C CA . ALA B 1 93 ? 1.786 7.855 4.336 1 98.69 93 ALA B CA 1
ATOM 2008 C C . ALA B 1 93 ? 1.748 6.352 4.586 1 98.69 93 ALA B C 1
ATOM 2010 O O . ALA B 1 93 ? 1.465 5.57 3.676 1 98.69 93 ALA B O 1
ATOM 2011 N N . TYR B 1 94 ? 1.911 5.914 5.828 1 98.69 94 TYR B N 1
ATOM 2012 C CA . TYR B 1 94 ? 2.037 4.492 6.113 1 98.69 94 TYR B CA 1
ATOM 2013 C C . TYR B 1 94 ? 0.792 3.963 6.816 1 98.69 94 TYR B C 1
ATOM 2015 O O . TYR B 1 94 ? 0.611 2.75 6.949 1 98.69 94 TYR B O 1
ATOM 2023 N N . THR B 1 95 ? -0.103 4.828 7.258 1 98.19 95 THR B N 1
ATOM 2024 C CA . THR B 1 95 ? -1.209 4.34 8.078 1 98.19 95 THR B CA 1
ATOM 2025 C C . THR B 1 95 ? -2.545 4.824 7.52 1 98.19 95 THR B C 1
ATOM 2027 O O . THR B 1 95 ? -3.592 4.246 7.816 1 98.19 95 THR B O 1
ATOM 2030 N N . GLY B 1 96 ? -2.531 5.934 6.832 1 98.19 96 GLY B N 1
ATOM 2031 C CA . GLY B 1 96 ? -3.76 6.559 6.363 1 98.19 96 GLY B CA 1
ATOM 2032 C C . GLY B 1 96 ? -4.496 7.316 7.453 1 98.19 96 GLY B C 1
ATOM 2033 O O . GLY B 1 96 ? -5.672 7.648 7.297 1 98.19 96 GLY B O 1
ATOM 2034 N N . THR B 1 97 ? -3.779 7.527 8.539 1 97.94 97 THR B N 1
ATOM 2035 C CA . THR B 1 97 ? -4.379 8.281 9.641 1 97.94 97 THR B CA 1
ATOM 2036 C C . THR B 1 97 ? -3.555 9.531 9.953 1 97.94 97 THR B C 1
ATOM 2038 O O . THR B 1 97 ? -2.33 9.516 9.82 1 97.94 97 THR B O 1
ATOM 2041 N N . VAL B 1 98 ? -4.273 10.57 10.375 1 96.94 98 VAL B N 1
ATOM 2042 C CA . VAL B 1 98 ? -3.574 11.805 10.727 1 96.94 98 VAL B CA 1
ATOM 2043 C C . VAL B 1 98 ? -4.277 12.484 11.898 1 96.94 98 VAL B C 1
ATOM 2045 O O . VAL B 1 98 ? -5.504 12.594 11.914 1 96.94 98 VAL B O 1
ATOM 2048 N N . PHE B 1 99 ? -3.52 12.867 12.906 1 96.38 99 PHE B N 1
ATOM 2049 C CA . PHE B 1 99 ? -4.012 13.609 14.062 1 96.38 99 PHE B CA 1
ATOM 2050 C C . PHE B 1 99 ? -3.916 15.117 13.812 1 96.38 99 PHE B C 1
ATOM 2052 O O . PHE B 1 99 ? -2.826 15.641 13.586 1 96.38 99 PHE B O 1
ATOM 2059 N N . ILE B 1 100 ? -5.039 15.742 13.867 1 97.06 100 ILE B N 1
ATOM 2060 C CA . ILE B 1 100 ? -5.098 17.188 13.641 1 97.06 100 ILE B CA 1
ATOM 2061 C C . ILE B 1 100 ? -5.613 17.891 14.891 1 97.06 100 ILE B C 1
ATOM 2063 O O . ILE B 1 100 ? -6.621 17.469 15.477 1 97.06 100 ILE B O 1
ATOM 2067 N N . SER B 1 101 ? -4.957 18.891 15.375 1 94.88 101 SER B N 1
ATOM 2068 C CA . SER B 1 101 ? -5.371 19.703 16.516 1 94.88 101 SER B CA 1
ATOM 2069 C C . SER B 1 101 ? -5.156 21.188 16.25 1 94.88 101 SER B C 1
ATOM 2071 O O . SER B 1 101 ? -4.52 21.562 15.266 1 94.88 101 SER B O 1
ATOM 2073 N N . GLN B 1 102 ? -5.617 22 17.109 1 90.81 102 GLN B N 1
ATOM 2074 C CA . GLN B 1 102 ? -5.438 23.453 17.016 1 90.81 102 GLN B CA 1
ATOM 2075 C C . GLN B 1 102 ? -3.957 23.828 17.078 1 90.81 102 GLN B C 1
ATOM 2077 O O . GLN B 1 102 ? -3.523 24.766 16.406 1 90.81 102 GLN B O 1
ATOM 2082 N N . ASP B 1 103 ? -3.225 23.062 17.781 1 90.5 103 ASP B N 1
ATOM 2083 C CA . ASP B 1 103 ? -1.814 23.375 18 1 90.5 103 ASP B CA 1
ATOM 2084 C C . ASP B 1 103 ? 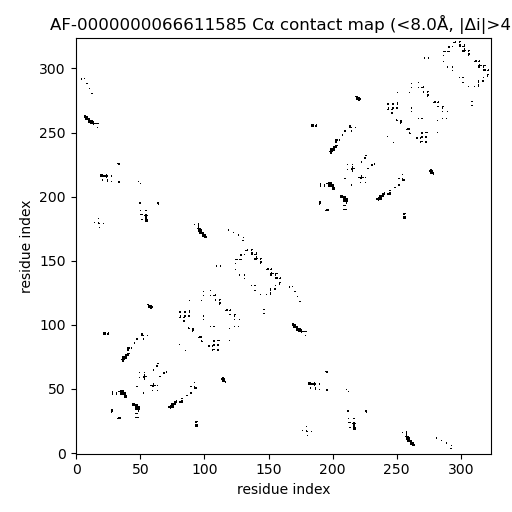-0.96 22.906 16.828 1 90.5 103 ASP B C 1
ATOM 2086 O O . ASP B 1 103 ? 0.165 23.375 16.641 1 90.5 103 ASP B O 1
ATOM 2090 N N . THR B 1 104 ? -1.558 22.031 16 1 92.56 104 THR B N 1
ATOM 2091 C CA . THR B 1 104 ? -0.691 21.422 15 1 92.56 104 THR B CA 1
ATOM 2092 C C . THR B 1 104 ? -1.164 21.766 13.586 1 92.56 104 THR B C 1
ATOM 2094 O O . THR B 1 104 ? -0.398 21.656 12.625 1 92.56 104 THR B O 1
ATOM 2097 N N . VAL B 1 105 ? -2.363 22.203 13.414 1 95.44 105 VAL B N 1
ATOM 2098 C CA . VAL B 1 105 ? -2.961 22.406 12.102 1 95.44 105 VAL B CA 1
ATOM 2099 C C . VAL B 1 105 ? -2.195 23.484 11.336 1 95.44 105 VAL B C 1
ATOM 2101 O O . VAL B 1 105 ? -2.035 23.406 10.117 1 95.44 105 VAL B O 1
ATOM 2104 N N . GLU B 1 106 ? -1.646 24.484 12.031 1 91.94 106 GLU B N 1
ATOM 2105 C CA . GLU B 1 106 ? -0.976 25.609 11.398 1 91.94 106 GLU B CA 1
ATOM 2106 C C . GLU B 1 106 ? 0.343 25.172 10.758 1 91.94 106 GLU B C 1
ATOM 2108 O O . GLU B 1 106 ? 0.848 25.844 9.852 1 91.94 106 GLU B O 1
ATOM 2113 N N . SER B 1 107 ? 0.904 24.109 11.305 1 95.88 107 SER B N 1
ATOM 2114 C CA . SER B 1 107 ? 2.141 23.594 10.727 1 95.88 107 SER B CA 1
ATOM 2115 C C . SER B 1 107 ? 1.865 22.453 9.766 1 95.88 107 SER B C 1
ATOM 2117 O O . SER B 1 107 ? 2.611 22.234 8.805 1 95.88 107 SER B O 1
ATOM 2119 N N . LEU B 1 108 ? 0.824 21.781 9.914 1 97.31 108 LEU B N 1
ATOM 2120 C CA . LEU B 1 108 ? 0.495 20.609 9.117 1 97.31 108 LEU B CA 1
ATOM 2121 C C . LEU B 1 108 ? -0.038 21 7.746 1 97.31 108 LEU B C 1
ATOM 2123 O O . LEU B 1 108 ? 0.355 20.438 6.73 1 97.31 108 LEU B O 1
ATOM 2127 N N . LEU B 1 109 ? -0.855 22.031 7.719 1 96.69 109 LEU B N 1
ATOM 2128 C CA . LEU B 1 109 ? -1.487 22.453 6.473 1 96.69 109 LEU B CA 1
ATOM 2129 C C . LEU B 1 109 ? -0.443 22.906 5.461 1 96.69 109 LEU B C 1
ATOM 2131 O O . LEU B 1 109 ? -0.393 22.406 4.34 1 96.69 109 LEU B O 1
ATOM 2135 N N . PRO B 1 110 ? 0.482 23.812 5.832 1 96.31 110 PRO B N 1
ATOM 2136 C CA . PRO B 1 110 ? 1.516 24.203 4.871 1 96.31 110 PRO B CA 1
ATOM 2137 C C . PRO B 1 110 ? 2.385 23.031 4.426 1 96.31 110 PRO B C 1
ATOM 2139 O O . PRO B 1 110 ? 2.801 22.969 3.266 1 96.31 110 PRO B O 1
ATOM 2142 N N . ALA B 1 111 ? 2.736 22.125 5.297 1 97.44 111 ALA B N 1
ATOM 2143 C CA . ALA B 1 111 ? 3.541 20.953 4.957 1 97.44 111 ALA B CA 1
ATOM 2144 C C . ALA B 1 111 ? 2.814 20.062 3.953 1 97.44 111 ALA B C 1
ATOM 2146 O O . ALA B 1 111 ? 3.402 19.641 2.959 1 97.44 111 ALA B O 1
ATOM 2147 N N . ALA B 1 112 ? 1.553 19.828 4.254 1 97.88 112 ALA B N 1
ATOM 2148 C CA . ALA B 1 112 ? 0.737 19.016 3.357 1 97.88 112 ALA B CA 1
ATOM 2149 C C . ALA B 1 112 ? 0.644 19.641 1.971 1 97.88 112 ALA B C 1
ATOM 2151 O O . ALA B 1 112 ? 0.657 18.938 0.959 1 97.88 112 ALA B O 1
ATOM 2152 N N . ASN B 1 113 ? 0.486 20.938 1.963 1 96.5 113 ASN B N 1
ATOM 2153 C CA . ASN B 1 113 ? 0.426 21.656 0.695 1 96.5 113 ASN B CA 1
ATOM 2154 C C . ASN B 1 113 ? 1.739 21.547 -0.075 1 96.5 113 ASN B C 1
ATOM 2156 O O . ASN B 1 113 ? 1.742 21.203 -1.256 1 96.5 113 ASN B O 1
ATOM 2160 N N . LEU B 1 114 ? 2.809 21.812 0.614 1 95.81 114 LEU B N 1
ATOM 2161 C CA . LEU B 1 114 ? 4.121 21.766 -0.016 1 95.81 114 LEU B CA 1
ATOM 2162 C C . LEU B 1 114 ? 4.398 20.375 -0.571 1 95.81 114 LEU B C 1
ATOM 2164 O O . LEU B 1 114 ? 4.812 20.219 -1.724 1 95.81 114 LEU B O 1
ATOM 2168 N N . LEU B 1 115 ? 4.156 19.359 0.232 1 97.38 115 LEU B N 1
ATOM 2169 C CA . LEU B 1 115 ? 4.492 17.984 -0.118 1 97.38 115 LEU B CA 1
ATOM 2170 C C . LEU B 1 115 ? 3.391 17.359 -0.963 1 97.38 115 LEU B C 1
ATOM 2172 O O . LEU B 1 115 ? 3.471 16.172 -1.315 1 97.38 115 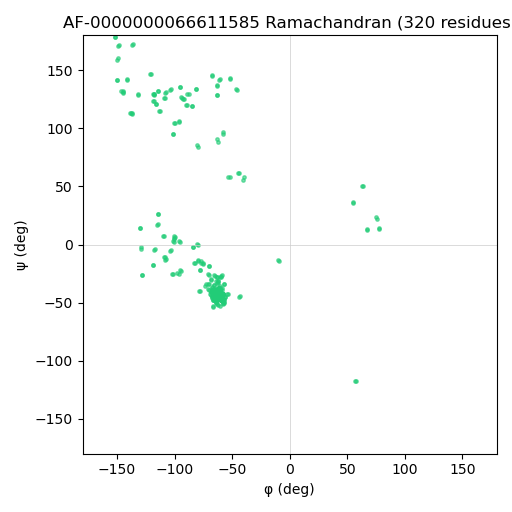LEU B O 1
ATOM 2176 N N . GLN B 1 116 ? 2.344 18.109 -1.196 1 97.19 116 GLN B N 1
ATOM 2177 C CA . GLN B 1 116 ? 1.272 17.75 -2.117 1 97.19 116 GLN B CA 1
ATOM 2178 C C . GLN B 1 116 ? 0.558 16.484 -1.657 1 97.19 116 GLN B C 1
ATOM 2180 O O . GLN B 1 116 ? 0.382 15.539 -2.438 1 97.19 116 GLN B O 1
ATOM 2185 N N . ILE B 1 117 ? 0.155 16.453 -0.43 1 97.62 117 ILE B N 1
ATOM 2186 C CA . ILE B 1 117 ? -0.696 15.406 0.129 1 97.62 117 ILE B CA 1
ATOM 2187 C C . ILE B 1 117 ? -2.137 15.906 0.217 1 97.62 117 ILE B C 1
ATOM 2189 O O . ILE B 1 117 ? -2.562 16.406 1.257 1 97.62 117 ILE B O 1
ATOM 2193 N N . LYS B 1 118 ? -2.893 15.609 -0.745 1 95.31 118 LYS B N 1
ATOM 2194 C CA . LYS B 1 118 ? -4.184 16.25 -0.971 1 95.31 118 LYS B CA 1
ATOM 2195 C C . LYS B 1 118 ? -5.176 15.898 0.136 1 95.31 118 LYS B C 1
ATOM 2197 O O . LYS B 1 118 ? -5.891 16.766 0.634 1 95.31 118 LYS B O 1
ATOM 2202 N N . LEU B 1 119 ? -5.227 14.641 0.525 1 96.31 119 LEU B N 1
ATOM 2203 C CA . LEU B 1 119 ? -6.227 14.211 1.497 1 96.31 119 LEU B CA 1
ATOM 2204 C C . LEU B 1 119 ? -5.953 14.828 2.865 1 96.31 119 LEU B C 1
ATOM 2206 O O . LEU B 1 119 ? -6.891 15.188 3.586 1 96.31 119 LEU B O 1
ATOM 2210 N N . VAL B 1 120 ? -4.707 14.953 3.217 1 97.56 120 VAL B N 1
ATOM 2211 C CA . VAL B 1 120 ? -4.371 15.578 4.492 1 97.56 120 VAL B CA 1
ATOM 2212 C C . VAL B 1 120 ? -4.715 17.062 4.453 1 97.56 120 VAL B C 1
ATOM 2214 O O . VAL B 1 120 ? -5.254 17.609 5.418 1 97.56 120 VAL B O 1
ATOM 2217 N N . LEU B 1 121 ? -4.395 17.75 3.35 1 96.94 121 LEU B N 1
ATOM 2218 C CA . LEU B 1 121 ? -4.742 19.156 3.168 1 96.94 121 LEU B CA 1
ATOM 2219 C C . LEU B 1 121 ? -6.246 19.359 3.328 1 96.94 121 LEU B C 1
ATOM 2221 O O . LEU B 1 121 ? -6.676 20.266 4.047 1 96.94 121 LEU B O 1
ATOM 2225 N N . LYS B 1 122 ? -6.992 18.531 2.738 1 96.25 122 LYS B N 1
ATOM 2226 C CA . LYS B 1 122 ? -8.453 18.625 2.807 1 96.25 122 LYS B CA 1
ATOM 2227 C C . LYS B 1 122 ? -8.945 18.469 4.242 1 96.25 122 LYS B C 1
ATOM 2229 O O . LYS B 1 122 ? -9.828 19.219 4.684 1 96.25 122 LYS B O 1
ATOM 2234 N N . GLU B 1 123 ? -8.352 17.531 4.941 1 96.88 123 GLU B N 1
ATOM 2235 C CA . GLU B 1 123 ? -8.766 17.297 6.32 1 96.88 123 GLU B CA 1
ATOM 2236 C C . GLU B 1 123 ? -8.398 18.484 7.215 1 96.88 123 GLU B C 1
ATOM 2238 O O . GLU B 1 123 ? -9.141 18.828 8.141 1 96.88 123 GLU B O 1
ATOM 2243 N N . CYS B 1 124 ? -7.234 19.047 7.012 1 97 124 CYS B N 1
ATOM 2244 C CA . CYS B 1 124 ? -6.832 20.234 7.766 1 97 124 CYS B CA 1
ATOM 2245 C C . CYS B 1 124 ? -7.805 21.375 7.539 1 97 124 CYS B C 1
ATOM 2247 O O . CYS B 1 124 ? -8.203 22.062 8.484 1 97 124 CYS B O 1
ATOM 2249 N N . CYS B 1 125 ? -8.227 21.594 6.289 1 96.44 125 CYS B N 1
ATOM 2250 C CA . CYS B 1 125 ? -9.188 22.641 5.961 1 96.44 125 CYS B CA 1
ATOM 2251 C C . CYS B 1 125 ? -10.539 22.375 6.617 1 96.44 125 CYS B C 1
ATOM 2253 O O . CYS B 1 125 ? -11.156 23.281 7.164 1 96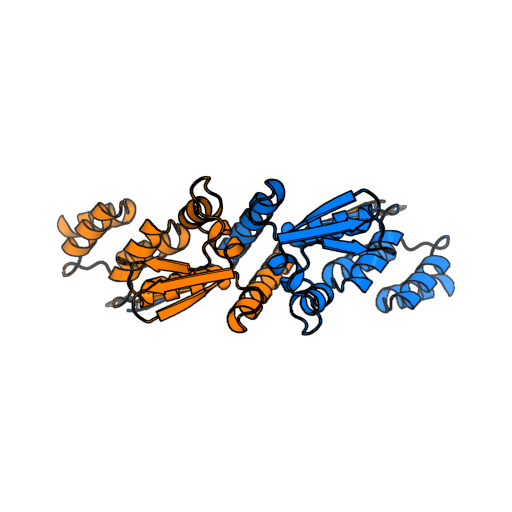.44 125 CYS B O 1
ATOM 2255 N N . ALA B 1 126 ? -10.922 21.156 6.574 1 95.56 126 ALA B N 1
ATOM 2256 C CA . ALA B 1 126 ? -12.18 20.781 7.207 1 95.56 126 ALA B CA 1
ATOM 2257 C C . ALA B 1 126 ? -12.141 21.047 8.711 1 95.56 126 ALA B C 1
ATOM 2259 O O . ALA B 1 126 ? -13.125 21.5 9.289 1 95.56 126 ALA B O 1
ATOM 2260 N N . PHE B 1 127 ? -11.078 20.672 9.32 1 96.56 127 PHE B N 1
ATOM 2261 C CA . PHE B 1 127 ? -10.898 20.922 10.75 1 96.56 127 PHE B CA 1
ATOM 2262 C C . PHE B 1 127 ? -11.016 22.406 11.062 1 96.56 127 PHE B C 1
ATOM 2264 O O . PHE B 1 127 ? -11.75 22.797 11.969 1 96.56 127 PHE B O 1
ATOM 2271 N N . LEU B 1 128 ? -10.273 23.25 10.305 1 95.25 128 LEU B N 1
ATOM 2272 C CA . LEU B 1 128 ? -10.305 24.703 10.516 1 95.25 128 LEU B CA 1
ATOM 2273 C C . LEU B 1 128 ? -11.703 25.25 10.305 1 95.25 128 LEU B C 1
ATOM 2275 O O . LEU B 1 128 ? -12.148 26.141 11.039 1 95.25 128 LEU B O 1
ATOM 2279 N N . GLU B 1 129 ? -12.359 24.719 9.297 1 95.12 129 GLU B N 1
ATOM 2280 C CA . GLU B 1 129 ? -13.727 25.141 9.016 1 95.12 129 GLU B CA 1
ATOM 2281 C C . GLU B 1 129 ? -14.641 24.859 10.203 1 95.12 129 GLU B C 1
ATOM 2283 O O . GLU B 1 129 ? -15.508 25.656 10.539 1 95.12 129 GLU B O 1
ATOM 2288 N N . SER B 1 130 ? -14.375 23.703 10.797 1 94.38 130 SER B N 1
ATOM 2289 C CA . SER B 1 130 ? -15.203 23.312 11.938 1 94.38 130 SER B CA 1
ATOM 2290 C C . SER B 1 130 ? -14.922 24.188 13.148 1 94.38 130 SER B C 1
ATOM 2292 O O . SER B 1 130 ? -15.727 24.25 14.086 1 94.38 130 SER B O 1
ATOM 2294 N N . GLN B 1 131 ? -13.766 24.875 13.156 1 92.38 131 GLN B N 1
ATOM 2295 C CA . GLN B 1 131 ? -13.328 25.672 14.305 1 92.38 131 GLN B CA 1
ATOM 2296 C C . GLN B 1 131 ? -13.609 27.156 14.086 1 92.38 131 GLN B C 1
ATOM 2298 O O . GLN B 1 131 ? -13.242 27.984 14.914 1 92.38 131 GLN B O 1
ATOM 2303 N N . LEU B 1 132 ? -14.273 27.5 12.992 1 92.75 132 LEU B N 1
ATOM 2304 C CA . LEU B 1 132 ? -14.484 28.891 12.633 1 92.75 132 LEU B CA 1
ATOM 2305 C C . LEU B 1 132 ? -15.32 29.609 13.688 1 92.75 132 LEU B C 1
ATOM 2307 O O . LEU B 1 132 ? -16.359 29.094 14.117 1 92.75 132 LEU B O 1
ATOM 2311 N N . ASP B 1 133 ? -14.859 30.688 14.133 1 91.69 133 ASP B N 1
ATOM 2312 C CA . ASP B 1 133 ? -15.578 31.578 15.031 1 91.69 133 ASP B CA 1
ATOM 2313 C C . ASP B 1 133 ? -15.18 33.031 14.805 1 91.69 133 ASP B C 1
ATOM 2315 O O . ASP B 1 133 ? -14.266 33.312 14.023 1 91.69 133 ASP B O 1
ATOM 2319 N N . PRO B 1 134 ? -15.859 33.969 15.406 1 90.75 134 PRO B N 1
ATOM 2320 C CA . PRO B 1 134 ? -15.594 35.375 15.148 1 90.75 134 PRO B CA 1
ATOM 2321 C C . PRO B 1 134 ? -14.18 35.812 15.57 1 90.75 134 PRO B C 1
ATOM 2323 O O . PRO B 1 134 ? -13.617 36.719 14.992 1 90.75 134 PRO B O 1
ATOM 2326 N N . GLY B 1 135 ? -13.578 35.156 16.562 1 90.81 135 GLY B N 1
ATOM 2327 C CA . GLY B 1 135 ? -12.266 35.531 17.078 1 90.81 135 GLY B CA 1
ATOM 2328 C C . GLY B 1 135 ? -11.125 35.031 16.21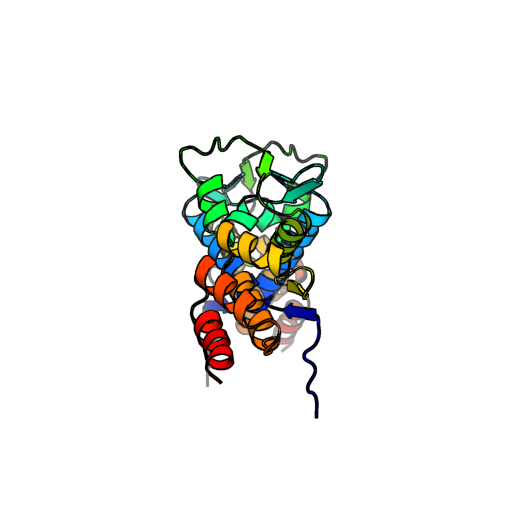9 1 90.81 135 GLY B C 1
ATOM 2329 O O . GLY B 1 135 ? -9.977 35.438 16.391 1 90.81 135 GLY B O 1
ATOM 2330 N N . ASN B 1 136 ? -11.391 34.094 15.273 1 91.81 136 ASN B N 1
ATOM 2331 C CA . ASN B 1 136 ? -10.289 33.531 14.5 1 91.81 136 ASN B CA 1
ATOM 2332 C C . ASN B 1 136 ? -10.562 33.594 13 1 91.81 136 ASN B C 1
ATOM 2334 O O . ASN B 1 136 ? -9.719 33.188 12.195 1 91.81 136 ASN B O 1
ATOM 2338 N N . CYS B 1 137 ? -11.75 34.062 12.5 1 94.25 137 CYS B N 1
ATOM 2339 C CA . CYS B 1 137 ? -12.195 34.031 11.109 1 94.25 137 CYS B CA 1
ATOM 2340 C C . CYS B 1 137 ? -11.234 34.781 10.211 1 94.25 137 CYS B C 1
ATOM 2342 O O . CYS B 1 137 ? -10.961 34.375 9.086 1 94.25 137 CYS B O 1
ATOM 2344 N N . ILE B 1 138 ? -10.688 35.938 10.672 1 94.88 138 ILE B N 1
ATOM 2345 C CA . ILE B 1 138 ? -9.773 36.719 9.859 1 94.88 138 ILE B CA 1
ATOM 2346 C C . ILE B 1 138 ? -8.477 35.938 9.625 1 94.88 138 ILE B C 1
ATOM 2348 O O . ILE B 1 138 ? -8 35.844 8.492 1 94.88 138 ILE B O 1
ATOM 2352 N N . GLY B 1 139 ? -7.941 35.406 10.672 1 93.31 139 GLY B N 1
ATOM 2353 C CA . GLY B 1 139 ? -6.734 34.594 10.555 1 93.31 139 GLY B CA 1
ATOM 2354 C C . GLY B 1 139 ? -6.898 33.406 9.625 1 93.31 139 GLY B C 1
ATOM 2355 O O . GLY B 1 139 ? -6.043 33.156 8.773 1 93.31 139 GLY B O 1
ATOM 2356 N N . ILE B 1 140 ? -8.023 32.75 9.734 1 95 140 ILE B N 1
ATOM 2357 C CA . ILE B 1 140 ? -8.281 31.562 8.945 1 95 140 ILE B CA 1
ATOM 2358 C C . ILE B 1 140 ? -8.5 31.938 7.484 1 95 140 ILE B C 1
ATOM 2360 O O . ILE B 1 140 ? -8.07 31.219 6.578 1 95 140 ILE B O 1
ATOM 2364 N N . SER B 1 141 ? -9.18 33.062 7.262 1 95.75 141 SER B N 1
ATOM 2365 C CA . SER B 1 141 ? -9.383 33.5 5.891 1 95.75 141 SER B CA 1
ATOM 2366 C C . SER B 1 141 ? -8.047 33.781 5.199 1 95.75 141 SER B C 1
ATOM 2368 O O . SER B 1 141 ? -7.844 33.375 4.055 1 95.75 141 SER B O 1
ATOM 2370 N N . ARG B 1 142 ? -7.09 34.469 5.895 1 94.5 142 ARG B N 1
ATOM 2371 C CA . ARG B 1 142 ? -5.77 34.75 5.344 1 94.5 142 ARG B CA 1
ATOM 2372 C C . ARG B 1 142 ? -4.992 33.469 5.074 1 94.5 142 ARG B C 1
ATOM 2374 O O . ARG B 1 142 ? -4.332 33.344 4.039 1 94.5 142 ARG B O 1
ATOM 2381 N N . PHE B 1 143 ? -5.141 32.625 6.023 1 92.25 143 PHE B N 1
ATOM 2382 C CA . PHE B 1 143 ? -4.48 31.328 5.91 1 92.25 143 PHE B CA 1
ATOM 2383 C C . PHE B 1 143 ? -5.004 30.547 4.703 1 92.25 143 PHE B C 1
ATOM 2385 O O . PHE B 1 143 ? -4.219 30 3.926 1 92.25 143 PHE B O 1
ATOM 2392 N N . ALA B 1 144 ? -6.293 30.5 4.508 1 95.5 144 ALA B N 1
ATOM 2393 C CA . ALA B 1 144 ? -6.953 29.797 3.406 1 95.5 144 ALA B CA 1
ATOM 2394 C C . ALA B 1 144 ? -6.543 30.391 2.059 1 95.5 144 ALA B C 1
ATOM 2396 O O . ALA B 1 144 ? -6.305 29.656 1.099 1 95.5 144 ALA B O 1
ATOM 2397 N N . GLU B 1 145 ? -6.465 31.641 2.025 1 95.25 145 GLU B N 1
ATOM 2398 C CA . GLU B 1 145 ? -6.047 32.312 0.799 1 95.25 145 GLU B CA 1
ATOM 2399 C C . GLU B 1 145 ? -4.605 31.969 0.441 1 95.25 145 GLU B C 1
ATOM 2401 O O . GLU B 1 145 ? -4.301 31.688 -0.718 1 95.25 145 GLU B O 1
ATOM 2406 N N . THR B 1 146 ? -3.766 31.953 1.38 1 95.06 146 THR B N 1
ATOM 2407 C CA . THR B 1 146 ? -2.34 31.703 1.199 1 95.06 146 THR B CA 1
ATOM 2408 C C . THR B 1 146 ? -2.107 30.328 0.587 1 95.06 146 THR B C 1
ATOM 2410 O O . THR B 1 146 ? -1.262 30.172 -0.297 1 95.06 146 THR B O 1
ATOM 2413 N N . TYR B 1 147 ? -2.967 29.375 1.032 1 94.19 147 TYR B N 1
ATOM 2414 C CA . TYR B 1 147 ? -2.684 27.984 0.638 1 94.19 147 TYR B CA 1
ATOM 2415 C C . TYR B 1 147 ? -3.719 27.484 -0.362 1 94.19 147 TYR B C 1
ATOM 2417 O O . TYR B 1 147 ? -3.795 26.281 -0.633 1 94.19 147 TYR B O 1
ATOM 2425 N N . GLY B 1 148 ? -4.543 28.406 -0.783 1 92.81 148 GLY B N 1
ATOM 2426 C CA . GLY B 1 148 ? -5.461 28.094 -1.87 1 92.81 148 GLY B CA 1
ATOM 2427 C C . GLY B 1 148 ? -6.625 27.219 -1.438 1 92.81 148 GLY B C 1
ATOM 2428 O O . GLY B 1 148 ? -7.137 26.422 -2.227 1 92.81 148 GLY B O 1
ATOM 2429 N N . CYS B 1 149 ? -6.984 27.203 -0.207 1 94.56 149 CYS B N 1
ATOM 2430 C CA . CYS B 1 149 ? -8.156 26.484 0.286 1 94.56 149 CYS B CA 1
ATOM 2431 C C . CYS B 1 149 ? -9.43 27.297 0.036 1 94.56 149 CYS B C 1
ATOM 2433 O O . CYS B 1 149 ? -9.891 28.031 0.916 1 94.56 149 CYS B O 1
ATOM 2435 N N . ARG B 1 150 ? -9.938 27.141 -1.087 1 95 150 ARG B N 1
ATOM 2436 C CA . ARG B 1 150 ? -11.008 28 -1.573 1 95 150 ARG B CA 1
ATOM 2437 C C . ARG B 1 150 ? -12.25 27.875 -0.697 1 95 150 ARG B C 1
ATOM 2439 O O . ARG B 1 150 ? -12.797 28.891 -0.242 1 95 150 ARG B O 1
ATOM 2446 N N . ASP B 1 151 ? -12.68 26.703 -0.478 1 95.12 151 ASP B N 1
ATOM 2447 C CA . ASP B 1 151 ? -13.891 26.5 0.305 1 95.12 151 ASP B CA 1
ATOM 2448 C C . ASP B 1 151 ? -13.75 27.094 1.707 1 95.12 151 ASP B C 1
ATOM 2450 O O . ASP B 1 151 ? -14.68 27.688 2.236 1 95.12 151 ASP B O 1
ATOM 2454 N N . LEU B 1 152 ? -12.641 26.844 2.27 1 96 152 LEU B N 1
ATOM 2455 C CA . LEU B 1 152 ? -12.375 27.375 3.6 1 96 152 LEU B CA 1
ATOM 2456 C C . LEU B 1 152 ? -12.375 28.906 3.58 1 96 152 LEU B C 1
ATOM 2458 O O . LEU B 1 152 ? -12.898 29.547 4.492 1 96 152 LEU B O 1
ATOM 2462 N N . TYR B 1 153 ? -11.773 29.469 2.574 1 96.38 153 TYR B N 1
ATOM 2463 C CA . TYR B 1 153 ? -11.742 30.922 2.412 1 96.38 153 TYR B CA 1
ATOM 2464 C C . TYR B 1 153 ? -13.148 31.5 2.363 1 96.38 153 TYR B C 1
ATOM 2466 O O . TYR B 1 153 ? -13.461 32.469 3.072 1 96.38 153 TYR B O 1
ATOM 2474 N N . LEU B 1 154 ? -13.977 30.891 1.586 1 95.69 154 LEU B N 1
ATOM 2475 C CA . LEU B 1 154 ? -15.352 31.359 1.441 1 95.69 154 LEU B CA 1
ATOM 2476 C C . LEU B 1 154 ? -16.109 31.234 2.764 1 95.69 154 LEU B C 1
ATOM 2478 O O . LEU B 1 154 ? -16.828 32.156 3.15 1 95.69 154 LEU B O 1
ATOM 2482 N N . ALA B 1 155 ? -15.93 30.188 3.42 1 94.88 155 ALA B N 1
ATOM 2483 C CA . ALA B 1 155 ? -16.594 29.969 4.707 1 94.88 155 ALA B CA 1
ATOM 2484 C C . ALA B 1 155 ? -16.156 31.016 5.727 1 94.88 155 ALA B C 1
ATOM 2486 O O . ALA B 1 155 ? -16.984 31.578 6.449 1 94.88 155 ALA B O 1
ATOM 2487 N N . ALA B 1 156 ? -14.914 31.25 5.84 1 95.31 156 ALA B N 1
ATOM 2488 C CA . ALA B 1 156 ? -14.375 32.219 6.801 1 95.31 156 ALA B CA 1
ATOM 2489 C C . ALA B 1 156 ? -14.852 33.625 6.492 1 95.31 156 ALA B C 1
ATOM 2491 O O . ALA B 1 156 ? -15.164 34.406 7.406 1 95.31 156 ALA B O 1
ATOM 2492 N N . THR B 1 157 ? -14.93 33.969 5.23 1 93.75 157 THR B N 1
ATOM 2493 C CA . THR B 1 157 ? -15.32 35.312 4.812 1 93.75 157 THR B CA 1
ATOM 2494 C C . THR B 1 157 ? -16.781 35.562 5.141 1 93.75 157 THR B C 1
ATOM 2496 O O . THR B 1 157 ? -17.172 36.719 5.395 1 93.75 157 THR B O 1
ATOM 2499 N N . LYS B 1 158 ? -17.562 34.5 5.121 1 91.75 158 LYS B N 1
ATOM 2500 C CA . LYS B 1 158 ? -18.969 34.656 5.496 1 91.75 158 LYS B CA 1
ATOM 2501 C C . LYS B 1 158 ? -19.109 35.125 6.941 1 91.75 158 LYS B C 1
ATOM 2503 O O . LYS B 1 158 ? -20.031 35.875 7.262 1 91.75 158 LYS B O 1
ATOM 2508 N N . TYR B 1 159 ? -18.281 34.781 7.855 1 87.25 159 TYR B N 1
ATOM 2509 C CA . TYR B 1 159 ? -18.297 35.219 9.25 1 87.25 159 TYR B CA 1
ATOM 2510 C C . TYR B 1 159 ? -17.859 36.656 9.391 1 87.25 159 TYR B C 1
ATOM 2512 O O . TYR B 1 159 ? -18.281 37.375 10.312 1 87.25 159 TYR B O 1
ATOM 2520 N N . ILE B 1 160 ? -16.984 37.031 8.586 1 84.56 160 ILE B N 1
ATOM 2521 C CA . ILE B 1 160 ? -16.484 38.375 8.625 1 84.56 160 ILE B CA 1
ATOM 2522 C C . ILE B 1 160 ? -17.609 39.344 8.266 1 84.56 160 ILE B C 1
ATOM 2524 O O . ILE B 1 160 ? -17.75 40.406 8.891 1 84.56 160 ILE B O 1
ATOM 2528 N N . CYS B 1 161 ? -18.375 38.969 7.254 1 80.19 161 CYS B N 1
ATOM 2529 C CA . CYS B 1 161 ? -19.422 39.875 6.75 1 80.19 161 CYS B CA 1
ATOM 2530 C C . CYS B 1 161 ? -20.625 39.875 7.672 1 80.19 161 CYS B C 1
ATOM 2532 O O . CYS B 1 161 ? -21.484 40.75 7.586 1 80.19 161 CYS B O 1
ATOM 2534 N N . GLN B 1 162 ? -20.766 38.969 8.516 1 69.06 162 GLN B N 1
ATOM 2535 C CA . GLN B 1 162 ? -21.875 39.031 9.461 1 69.06 162 GLN B CA 1
ATOM 2536 C C . GLN B 1 162 ? -21.562 39.969 10.625 1 69.06 162 GLN B C 1
ATOM 2538 O O . GLN B 1 162 ? -22.438 40.719 11.086 1 69.06 162 GLN B O 1
#

Radius of gyration: 24.64 Å; Cα contacts (8 Å, |Δi|>4): 488; chains: 2; bounding box: 52×82×43 Å

InterPro domains:
  IPR000210 BTB/POZ domain [PF00651] (25-131)
  IPR000210 BTB/POZ domain [PS50097] (35-102)
  IPR000210 BTB/POZ domain [SM00225] (35-132)
  IPR011333 SKP1/BTB/POZ domain superfamily [G3DSA:3.30.710.10] (8-132)
  IPR011333 SKP1/BTB/POZ domain superfamily [SSF54695] (16-130)

Solvent-accessible surface area (backbone atoms only — not comparable to full-atom values): 17386 Å² total; per-residue (Å²): 130,84,77,71,59,73,69,55,47,76,47,80,40,36,69,67,39,33,53,46,36,38,51,26,44,35,51,32,44,77,67,64,46,82,50,58,30,32,44,29,31,89,89,44,75,44,70,34,41,60,62,63,49,29,23,61,11,66,46,43,28,48,53,63,68,34,90,80,29,62,73,75,58,48,64,46,77,44,86,89,46,50,57,70,31,52,50,45,51,53,46,23,75,42,58,22,39,42,80,42,32,77,87,43,39,79,46,32,36,58,43,24,54,70,43,40,27,65,71,59,32,52,50,42,44,51,50,51,54,62,62,62,42,86,91,47,20,66,62,48,24,54,51,18,58,75,72,65,37,57,70,41,23,55,55,23,49,55,59,70,74,100,130,83,78,72,58,72,68,55,45,77,48,78,39,37,70,65,39,32,53,46,36,37,52,27,46,36,51,32,44,76,65,64,46,83,48,58,29,31,45,29,30,90,90,44,76,43,69,34,42,59,62,62,48,29,23,60,10,66,46,43,27,49,52,62,67,34,90,82,31,62,72,76,58,47,64,47,76,45,87,89,47,51,58,69,30,51,51,44,52,54,47,23,74,41,59,22,36,43,81,42,32,74,88,44,38,78,45,31,36,58,44,25,56,69,43,41,28,64,70,60,31,52,51,43,44,51,52,53,55,63,62,62,43,86,91,48,18,68,61,47,24,55,52,18,59,75,72,64,36,58,70,44,23,54,57,24,48,54,59,68,74,103

Foldseek 3Di:
DPPPPDPDDDDDPPVVVVVVVLVVQVVCQVVLHPFQAWEDEPHDTGTHHLVLLLVQFVLSVCQCVPPVNPVPDRYDYDHQADPVLVVQVRVCSRNVDGDDDPVCLLRNLVVCLNRVRVVSNVVSLVVVLVVADLVCLVVQLVVCVVSVVVVSNVSSVVSVVD/DPPPPDPDDDDDPPVVVVVVVLVVQVVCQVVLHPFQAWEDEPHDTGTHHLVLLLVQFVLSVCQCVPPVNPVVDRYDYDHQADPVLVVQVRVCSRNVDGDDDPVCLLRNLVVCLNRVRVVSNVVSLVVVLVVADLVCLVVQLVVCVVSVVVVSNVSSVVSVVD

pLDDT: mean 92.17, std 11.08, range [38.34, 98.81]

Nearest PDB structures (foldseek):
  4hxi-assembly1_A  TM=9.623E-01  e=1.502E-15  Homo sapiens
  8h3r-assembly1_B  TM=9.326E-01  e=1.407E-13  Homo sapiens
  8voj-assembly1_B  TM=9.213E-01  e=3.543E-12  Homo sapiens
  3htm-assembly1_B  TM=8.671E-01  e=9.215E-12  Homo sapiens
  4j8z-assembly1_A  TM=8.769E-01  e=2.258E-11  Homo sapiens

Organism: Homo sapiens (NCBI:txid9606)

Secondary structure (DSSP, 8-state):
------SEEEEE-HHHHHHHHHHHHHHHHHTT-S--EEEEETTEEEEE-HHHHHHH-HHHHHHHHSTTS-TT--EEE-SSS-HHHHHHHHHHHHHSEEEEETTTHHHHHHHHHHTT-HHHHHHHHHHHHHT--TTTHHHHHHHHHHHT-HHHHHHHHHHHH-/------SEEEEE-HHHHHHHHHHHHHHHHHTT-S--EEEEETTEEEEE-HHHHHHH-HHHHHHHHSTTS-TT--EEE-SSS-HHHHHHHHHHHHHSEEEEETTTHHHHHHHHHHTT-HHHHHHHHHHHHHT--TTTHHHHHHHHHHTT-HHHHHHHHHHHH-

Sequence (324 aa):
MDHTSPTYMLANLTHLHSEQLLQGLNLLRQHHELCDIILRVGDVKIHAHKVVLASVSPYFKAMFTGNLSEKENSEVEFQCIDETALQAIVEYAYTGTVFISQDTVESLLPAANLLQIKLVLKECCAFLESQLDPGNCIGISRFAETYGCRDLYLAATKYICQMDHTSPTYMLANLTHLHSEQLLQGLNLLRQHHELCDIILRVGDVKIHAHKVVLASVSPYFKAMFTGNLSEKENSEVEFQCIDETALQAIVEYAYTGTVFISQDTVESLLPAANLLQIKLVLKECCAFLESQLDPGNCIGISRFAETYGCRDLYLAATKYICQ